Protein AF-A0A0L0V7F7-F1 (afdb_monomer)

Structure (mmCIF, N/CA/C/O backbone):
data_AF-A0A0L0V7F7-F1
#
_entry.id   AF-A0A0L0V7F7-F1
#
loop_
_atom_site.group_PDB
_atom_site.id
_atom_site.type_symbol
_atom_site.label_atom_id
_atom_site.label_alt_id
_atom_site.label_comp_id
_atom_site.label_asym_id
_atom_site.label_entity_id
_atom_site.label_seq_id
_atom_site.pdbx_PDB_ins_code
_atom_site.Cartn_x
_atom_site.Cartn_y
_atom_site.Cartn_z
_atom_site.occupancy
_atom_site.B_iso_or_equiv
_atom_site.auth_seq_id
_atom_site.auth_comp_id
_atom_site.auth_asym_id
_atom_site.auth_atom_id
_atom_site.pdbx_PDB_model_num
ATOM 1 N N . MET A 1 1 ? 3.170 9.054 29.133 1.00 63.34 1 MET A N 1
ATOM 2 C CA . MET A 1 1 ? 2.796 8.318 27.902 1.00 63.34 1 MET A CA 1
ATOM 3 C C . MET A 1 1 ? 2.854 6.796 28.073 1.00 63.34 1 MET A C 1
ATOM 5 O O . MET A 1 1 ? 1.871 6.154 27.739 1.00 63.34 1 MET A O 1
ATOM 9 N N . MET A 1 2 ? 3.925 6.215 28.638 1.00 77.88 2 MET A N 1
ATOM 10 C CA . MET A 1 2 ? 4.110 4.747 28.736 1.00 77.88 2 MET A CA 1
ATOM 11 C C . MET A 1 2 ? 3.052 3.974 29.547 1.00 77.88 2 MET A C 1
ATOM 13 O O . MET A 1 2 ? 2.932 2.772 29.377 1.00 77.88 2 MET A O 1
ATOM 17 N N . LYS A 1 3 ? 2.288 4.640 30.424 1.00 92.06 3 LYS A N 1
ATOM 18 C CA . LYS A 1 3 ? 1.286 4.009 31.305 1.00 92.06 3 LYS A CA 1
ATOM 19 C C . LYS A 1 3 ? -0.150 4.075 30.768 1.00 92.06 3 LYS A C 1
ATOM 21 O O . LYS A 1 3 ? -1.082 3.899 31.541 1.00 92.06 3 LYS A O 1
ATOM 26 N N . ASN A 1 4 ? -0.358 4.411 29.491 1.00 95.62 4 ASN A N 1
ATOM 27 C CA . ASN A 1 4 ? -1.717 4.503 28.954 1.00 95.62 4 ASN A CA 1
ATOM 28 C C . ASN A 1 4 ? -2.356 3.097 28.905 1.00 95.62 4 ASN A C 1
ATOM 30 O O . ASN A 1 4 ? -1.872 2.258 28.142 1.00 95.62 4 ASN A O 1
ATOM 34 N N . PRO A 1 5 ? -3.428 2.834 29.673 1.00 94.62 5 PRO A N 1
ATOM 35 C CA . PRO A 1 5 ? -3.978 1.489 29.804 1.00 94.62 5 PRO A CA 1
ATOM 36 C C . PRO A 1 5 ? -4.599 0.975 28.501 1.00 94.62 5 PRO A C 1
ATOM 38 O O . PRO A 1 5 ? -4.465 -0.206 28.205 1.00 94.62 5 PRO A O 1
ATOM 41 N N . GLY A 1 6 ? -5.216 1.841 27.689 1.00 94.12 6 GLY A N 1
ATOM 42 C CA . GLY A 1 6 ? -5.792 1.445 26.400 1.00 94.12 6 GLY A CA 1
ATOM 43 C C . GLY A 1 6 ? -4.724 1.001 25.400 1.00 94.12 6 GLY A C 1
ATOM 44 O O . GLY A 1 6 ? -4.886 -0.010 24.721 1.00 94.12 6 GLY A O 1
ATOM 45 N N . VAL A 1 7 ? -3.598 1.718 25.354 1.00 95.31 7 VAL A N 1
ATOM 46 C CA . VAL A 1 7 ? -2.460 1.355 24.495 1.00 95.31 7 VAL A CA 1
ATOM 47 C C . VAL A 1 7 ? -1.790 0.068 24.982 1.00 95.31 7 VAL A C 1
ATOM 49 O O . VAL A 1 7 ? -1.467 -0.796 24.170 1.00 95.31 7 VAL A O 1
ATOM 52 N N . ILE A 1 8 ? -1.617 -0.090 26.299 1.00 95.94 8 ILE A N 1
ATOM 53 C CA . ILE A 1 8 ? -1.070 -1.321 26.886 1.00 95.94 8 ILE A CA 1
ATOM 54 C C . ILE A 1 8 ? -1.984 -2.512 26.588 1.00 95.94 8 ILE A C 1
ATOM 56 O O . ILE A 1 8 ? -1.478 -3.559 26.204 1.00 95.94 8 ILE A O 1
ATOM 60 N N . ALA A 1 9 ? -3.304 -2.352 26.710 1.00 95.06 9 ALA A N 1
ATOM 61 C CA . ALA A 1 9 ? -4.262 -3.423 26.448 1.00 95.06 9 ALA A CA 1
ATOM 62 C C . ALA A 1 9 ? -4.181 -3.939 25.005 1.00 95.06 9 ALA A C 1
ATOM 64 O O . ALA A 1 9 ? -4.253 -5.139 24.795 1.00 95.06 9 ALA A O 1
ATOM 65 N N . ILE A 1 10 ? -3.964 -3.058 24.024 1.00 95.38 10 ILE A N 1
ATOM 66 C CA . ILE A 1 10 ? -3.723 -3.467 22.631 1.00 95.38 10 ILE A CA 1
ATOM 67 C C . ILE A 1 10 ? -2.393 -4.208 22.495 1.00 95.38 10 ILE A C 1
ATOM 69 O O . ILE A 1 10 ? -2.331 -5.253 21.860 1.00 95.38 10 ILE A O 1
ATOM 73 N N . ASN A 1 11 ? -1.321 -3.684 23.095 1.00 94.19 11 ASN A N 1
ATOM 74 C CA . ASN A 1 11 ? -0.007 -4.331 23.058 1.00 94.19 11 ASN A CA 1
ATOM 75 C C . ASN A 1 11 ? 0.008 -5.699 23.766 1.00 94.19 11 ASN A C 1
ATOM 77 O O . ASN A 1 11 ? 0.874 -6.526 23.502 1.00 94.19 11 ASN A O 1
ATOM 81 N N . GLN A 1 12 ? -0.897 -5.914 24.716 1.00 96.25 12 GLN A N 1
ATOM 82 C CA . GLN A 1 12 ? -1.050 -7.154 25.477 1.00 96.25 12 GLN A CA 1
ATOM 83 C C . GLN A 1 12 ? -2.296 -7.939 25.053 1.00 96.25 12 GLN A C 1
ATOM 85 O O . GLN A 1 12 ? -2.752 -8.799 25.803 1.00 96.25 12 GLN A O 1
ATOM 90 N N . ASP A 1 13 ? -2.860 -7.644 23.878 1.00 97.19 13 ASP A N 1
ATOM 91 C CA . ASP A 1 13 ? -4.010 -8.383 23.376 1.00 97.19 13 ASP A CA 1
ATOM 92 C C . ASP A 1 13 ? -3.630 -9.851 23.157 1.00 97.19 13 ASP A C 1
ATOM 94 O O . ASP A 1 13 ? -2.646 -10.181 22.490 1.00 97.19 13 ASP A O 1
ATOM 98 N N . GLU A 1 14 ? -4.429 -10.741 23.733 1.00 95.50 14 GLU A N 1
ATOM 99 C CA . GLU A 1 14 ? -4.169 -12.179 23.750 1.00 95.50 14 GLU A CA 1
ATOM 100 C C . GLU A 1 14 ? -4.180 -12.829 22.358 1.00 95.50 14 GLU A C 1
ATOM 102 O O . GLU A 1 14 ? -3.670 -13.938 22.207 1.00 95.50 14 GLU A O 1
ATOM 107 N N . LEU A 1 15 ? -4.739 -12.175 21.329 1.00 94.88 15 LEU A N 1
ATOM 108 C CA . LEU A 1 15 ? -4.657 -12.690 19.962 1.00 94.88 15 LEU A CA 1
ATOM 109 C C . LEU A 1 15 ? -3.210 -12.694 19.451 1.00 94.88 15 LEU A C 1
ATOM 111 O O . LEU A 1 15 ? -2.895 -13.451 18.532 1.00 94.88 15 LEU A O 1
ATOM 115 N N . GLY A 1 16 ? -2.343 -11.842 20.013 1.00 88.81 16 GLY A N 1
ATOM 116 C CA . GLY A 1 16 ? -0.912 -11.800 19.708 1.00 88.81 16 GLY A CA 1
ATOM 117 C C . GLY A 1 16 ? -0.588 -11.446 18.254 1.00 88.81 16 GLY A C 1
ATOM 118 O O . GLY A 1 16 ? 0.524 -11.698 17.791 1.00 88.81 16 GLY A O 1
ATOM 119 N N . LYS A 1 17 ? -1.549 -10.892 17.504 1.00 90.75 17 LYS A N 1
ATOM 120 C CA . LYS A 1 17 ? -1.379 -10.555 16.087 1.00 90.75 17 LYS A CA 1
ATOM 121 C C . LYS A 1 17 ? -0.863 -9.134 15.922 1.00 90.75 17 LYS A C 1
ATOM 123 O O . LYS A 1 17 ? -1.454 -8.178 16.415 1.00 90.75 17 LYS A O 1
ATOM 128 N N . SER A 1 18 ? 0.216 -8.989 15.159 1.00 90.50 18 SER A N 1
ATOM 129 C CA . SER A 1 18 ? 0.697 -7.678 14.730 1.00 90.50 18 SER A CA 1
ATOM 130 C C . SER A 1 18 ? -0.263 -7.039 13.725 1.00 90.50 18 SER A C 1
ATOM 132 O O . SER A 1 18 ? -0.862 -7.718 12.889 1.00 90.50 18 SER A O 1
ATOM 134 N N . ILE A 1 19 ? -0.369 -5.712 13.775 1.00 93.50 19 ILE A N 1
ATOM 135 C CA . ILE A 1 19 ? -1.024 -4.940 12.718 1.00 93.50 19 ILE A CA 1
ATOM 136 C C . ILE A 1 19 ? -0.189 -4.981 11.436 1.00 93.50 19 ILE A C 1
ATOM 138 O O . ILE A 1 19 ? 1.034 -5.113 11.473 1.00 93.50 19 ILE A O 1
ATOM 142 N N . THR A 1 20 ? -0.853 -4.815 10.300 1.00 91.38 20 THR A N 1
ATOM 143 C CA . THR A 1 20 ? -0.212 -4.764 8.979 1.00 91.38 20 THR A CA 1
ATOM 144 C C . THR A 1 20 ? -0.503 -3.429 8.315 1.00 91.38 20 THR A C 1
ATOM 146 O O . THR A 1 20 ? -1.539 -2.814 8.589 1.00 91.38 20 THR A O 1
ATOM 149 N N . LEU A 1 21 ? 0.402 -2.963 7.450 1.00 93.50 21 LEU A N 1
ATOM 150 C CA . LEU A 1 21 ? 0.133 -1.792 6.624 1.00 93.50 21 LEU A CA 1
ATOM 151 C C . LEU A 1 21 ? -1.008 -2.139 5.670 1.00 93.50 21 LEU A C 1
ATOM 153 O O . LEU A 1 21 ? -0.918 -3.098 4.908 1.00 93.50 21 LEU A O 1
ATOM 157 N N . ARG A 1 22 ? -2.084 -1.361 5.723 1.00 94.94 22 ARG A N 1
ATOM 158 C CA . ARG A 1 22 ? -3.266 -1.568 4.883 1.00 94.94 22 ARG A CA 1
ATOM 159 C C . ARG A 1 22 ? -3.276 -0.661 3.673 1.00 94.94 22 ARG A C 1
ATOM 161 O O . ARG A 1 22 ? -3.752 -1.068 2.622 1.00 94.94 22 ARG A O 1
ATOM 168 N N . ARG A 1 23 ? -2.783 0.569 3.823 1.00 94.31 23 ARG A N 1
ATOM 169 C CA . ARG A 1 23 ? -2.698 1.531 2.725 1.00 94.31 23 ARG A CA 1
ATOM 170 C C . ARG A 1 23 ? -1.643 2.588 3.001 1.00 94.31 23 ARG A C 1
ATOM 172 O O . ARG A 1 23 ? -1.608 3.157 4.094 1.00 94.31 23 ARG A O 1
ATOM 179 N N . ARG A 1 24 ? -0.848 2.883 1.974 1.00 95.50 24 ARG A N 1
ATOM 180 C CA . ARG A 1 24 ? 0.062 4.027 1.922 1.00 95.50 24 ARG A CA 1
ATOM 181 C C . ARG A 1 24 ? -0.495 5.122 1.022 1.00 95.50 24 ARG A C 1
ATOM 183 O O . ARG A 1 24 ? -0.792 4.877 -0.150 1.00 95.50 24 ARG A O 1
ATOM 190 N N . TYR A 1 25 ? -0.582 6.330 1.564 1.00 94.44 25 TYR A N 1
ATOM 191 C CA . TYR A 1 25 ? -0.792 7.569 0.823 1.00 94.44 25 TYR A CA 1
ATOM 192 C C . TYR A 1 25 ? 0.560 8.291 0.759 1.00 94.44 25 TYR A C 1
ATOM 194 O O . TYR A 1 25 ? 0.995 8.844 1.775 1.00 94.44 25 TYR A O 1
ATOM 202 N N . PRO A 1 26 ? 1.277 8.232 -0.381 1.00 90.94 26 PRO A N 1
ATOM 203 C CA . PRO A 1 26 ? 2.620 8.797 -0.496 1.00 90.94 26 PRO A CA 1
ATOM 204 C C . PRO A 1 26 ? 2.687 10.246 0.005 1.00 90.94 26 PRO A C 1
ATOM 206 O O . PRO A 1 26 ? 1.862 11.068 -0.382 1.00 90.94 26 PRO A O 1
ATOM 209 N N . ASN A 1 27 ? 3.668 10.544 0.864 1.00 89.44 27 ASN A N 1
ATOM 210 C CA . ASN A 1 27 ? 3.900 11.859 1.486 1.00 89.44 27 ASN A CA 1
ATOM 211 C C . ASN A 1 27 ? 2.747 12.421 2.347 1.00 89.44 27 ASN A C 1
ATOM 213 O O . ASN A 1 27 ? 2.793 13.586 2.733 1.00 89.44 27 ASN A O 1
ATOM 217 N N . ASP A 1 28 ? 1.732 11.617 2.675 1.00 93.50 28 ASP A N 1
ATOM 218 C CA . ASP A 1 28 ? 0.540 12.083 3.389 1.00 93.50 28 ASP A CA 1
ATOM 219 C C . ASP A 1 28 ? 0.287 11.291 4.676 1.00 93.50 28 ASP A C 1
ATOM 221 O O . ASP A 1 28 ? 0.407 11.834 5.782 1.00 93.50 28 ASP A O 1
ATOM 225 N N . MET A 1 29 ? -0.054 10.007 4.557 1.00 95.50 29 MET A N 1
ATOM 226 C CA . MET A 1 29 ? -0.328 9.151 5.709 1.00 95.50 29 MET A CA 1
ATOM 227 C C . MET A 1 29 ? -0.183 7.660 5.405 1.00 95.50 29 MET A C 1
ATOM 229 O O . MET A 1 29 ? -0.342 7.217 4.269 1.00 95.50 29 MET A O 1
ATOM 233 N N . ASP A 1 30 ? 0.044 6.878 6.456 1.00 96.81 30 ASP A N 1
ATOM 234 C CA . ASP A 1 30 ? -0.105 5.424 6.424 1.00 96.81 30 ASP A CA 1
ATOM 235 C C . ASP A 1 30 ? -1.230 4.980 7.353 1.00 96.81 30 ASP A C 1
ATOM 237 O O . ASP A 1 30 ? -1.377 5.496 8.465 1.00 96.81 30 ASP A O 1
ATOM 241 N N . ILE A 1 31 ? -1.969 3.964 6.914 1.00 97.69 31 ILE A N 1
ATOM 242 C CA . ILE A 1 31 ? -2.991 3.290 7.710 1.00 97.69 31 ILE A CA 1
ATOM 243 C C . ILE A 1 31 ? -2.527 1.868 7.983 1.00 97.69 31 ILE A C 1
ATOM 245 O O . ILE A 1 31 ? -2.330 1.074 7.061 1.00 97.69 31 ILE A O 1
ATOM 249 N N . TRP A 1 32 ? -2.400 1.541 9.261 1.00 98.06 32 TRP A N 1
ATOM 250 C CA . TRP A 1 32 ? -2.097 0.207 9.756 1.00 98.06 32 TRP A CA 1
ATOM 251 C C . TRP A 1 32 ? -3.308 -0.327 10.503 1.00 98.06 32 TRP A C 1
ATOM 253 O O . TRP A 1 32 ? -3.930 0.418 11.258 1.00 98.06 32 TRP A O 1
ATOM 263 N N . SER A 1 33 ? -3.641 -1.603 10.337 1.00 97.75 33 SER A N 1
ATOM 264 C CA . SER A 1 33 ? -4.702 -2.217 11.136 1.00 97.75 33 SER A CA 1
ATOM 265 C C . SER A 1 33 ? -4.501 -3.709 11.356 1.00 97.75 33 SER A C 1
ATOM 267 O O . SER A 1 33 ? -3.743 -4.375 10.641 1.00 97.75 33 SER A O 1
ATOM 269 N N . GLY A 1 34 ? -5.174 -4.225 12.380 1.00 97.06 34 GLY A N 1
ATOM 270 C CA . GLY A 1 34 ? -5.184 -5.642 12.714 1.00 97.06 34 GLY A CA 1
ATOM 271 C C . GLY A 1 34 ? -6.302 -5.992 13.699 1.00 97.06 34 GLY A C 1
ATOM 272 O O . GLY A 1 34 ? -6.781 -5.114 14.423 1.00 97.06 34 GLY A O 1
ATOM 273 N N . PRO A 1 35 ? -6.744 -7.259 13.708 1.00 97.38 35 PRO A N 1
ATOM 274 C CA . PRO A 1 35 ? -7.789 -7.719 14.613 1.00 97.38 35 PRO A CA 1
ATOM 275 C C . PRO A 1 35 ? -7.281 -7.798 16.058 1.00 97.38 35 PRO A C 1
ATOM 277 O O . PRO A 1 35 ? -6.096 -8.029 16.293 1.00 97.38 35 PRO A O 1
ATOM 280 N N . LEU A 1 36 ? -8.204 -7.667 17.006 1.00 97.75 36 LEU A N 1
ATOM 281 C CA . LEU A 1 36 ? -8.025 -7.945 18.431 1.00 97.75 36 LEU A CA 1
ATOM 282 C C . LEU A 1 36 ? -8.846 -9.182 18.825 1.00 97.75 36 LEU A C 1
ATOM 284 O O . LEU A 1 36 ? -9.774 -9.574 18.109 1.00 97.75 36 LEU A O 1
ATOM 288 N N . LYS A 1 37 ? -8.521 -9.810 19.962 1.00 97.38 37 LYS A N 1
ATOM 289 C CA . LYS A 1 37 ? -9.176 -11.051 20.420 1.00 97.38 37 LYS A CA 1
ATOM 290 C C . LYS A 1 37 ? -10.694 -10.920 20.550 1.00 97.38 37 LYS A C 1
ATOM 292 O O . LYS A 1 37 ? -11.416 -11.873 20.278 1.00 97.38 37 LYS A O 1
ATOM 297 N N . ASP A 1 38 ? -11.178 -9.759 20.974 1.00 96.31 38 ASP A N 1
ATOM 298 C CA . ASP A 1 38 ? -12.603 -9.513 21.213 1.00 96.31 38 ASP A CA 1
ATOM 299 C C . ASP A 1 38 ? -13.427 -9.286 19.931 1.00 96.31 38 ASP A C 1
ATOM 301 O O . ASP A 1 38 ? -14.610 -8.965 20.010 1.00 96.31 38 ASP A O 1
ATOM 305 N N . GLY A 1 39 ? -12.809 -9.416 18.753 1.00 95.56 39 GLY A N 1
ATOM 306 C CA . GLY A 1 39 ? -13.444 -9.189 17.454 1.00 95.56 39 GLY A CA 1
ATOM 307 C C . GLY A 1 39 ? -13.416 -7.732 16.991 1.00 95.56 39 GLY A C 1
ATOM 308 O O . GLY A 1 39 ? -13.767 -7.453 15.845 1.00 95.56 39 GLY A O 1
ATOM 309 N N . SER A 1 40 ? -12.963 -6.796 17.830 1.00 97.62 40 SER A N 1
ATOM 310 C CA . SER A 1 40 ? -12.701 -5.425 17.392 1.00 97.62 40 SER A CA 1
ATOM 311 C C . SER A 1 40 ? -11.420 -5.345 16.551 1.00 97.62 40 SER A C 1
ATOM 313 O O . SER A 1 40 ? -10.617 -6.276 16.489 1.00 97.62 40 SER A O 1
ATOM 315 N N . THR A 1 41 ? -11.223 -4.225 15.861 1.00 98.38 41 THR A N 1
ATOM 316 C CA . THR A 1 41 ? -10.011 -3.951 15.076 1.00 98.38 41 THR A CA 1
ATOM 317 C C . THR A 1 41 ? -9.288 -2.750 15.658 1.00 98.38 41 THR A C 1
ATOM 319 O O . THR A 1 41 ? -9.900 -1.711 15.897 1.00 98.38 41 THR A O 1
ATOM 322 N N . VAL A 1 42 ? -7.975 -2.856 15.854 1.00 98.25 42 VAL A N 1
ATOM 323 C CA . VAL A 1 42 ? -7.135 -1.684 16.111 1.00 98.25 42 VAL A CA 1
ATOM 324 C C . VAL A 1 42 ? -6.668 -1.095 14.787 1.00 98.25 42 VAL A C 1
ATOM 326 O O . VAL A 1 42 ? -6.293 -1.824 13.867 1.00 98.25 42 VAL A O 1
ATOM 329 N N . ALA A 1 43 ? -6.650 0.231 14.706 1.00 98.31 43 ALA A N 1
ATOM 330 C CA . ALA A 1 43 ? -6.003 0.957 13.630 1.00 98.31 43 ALA A CA 1
ATOM 331 C C . ALA A 1 43 ? -5.027 2.002 14.171 1.00 98.31 43 ALA A C 1
ATOM 333 O O . ALA A 1 43 ? -5.295 2.674 15.168 1.00 98.31 43 ALA A O 1
ATOM 334 N N . VAL A 1 44 ? -3.897 2.157 13.488 1.00 98.00 44 VAL A N 1
ATOM 335 C CA . VAL A 1 44 ? -2.924 3.220 13.734 1.00 98.00 44 VAL A CA 1
ATOM 336 C C . VAL A 1 44 ? -2.771 4.016 12.452 1.00 98.00 44 VAL A C 1
ATOM 338 O O . VAL A 1 44 ? -2.453 3.461 11.401 1.00 98.00 44 VAL A O 1
ATOM 341 N N . ILE A 1 45 ? -3.003 5.321 12.549 1.00 98.00 45 ILE A N 1
ATOM 342 C CA . ILE A 1 45 ? -2.903 6.239 11.415 1.00 98.00 45 ILE A CA 1
ATOM 343 C C . ILE A 1 45 ? -1.766 7.197 11.717 1.00 98.00 45 ILE A C 1
ATOM 345 O O . ILE A 1 45 ? -1.775 7.859 12.759 1.00 98.00 45 ILE A O 1
ATOM 349 N N . ILE A 1 46 ? -0.780 7.232 10.828 1.00 97.25 46 ILE A N 1
ATOM 350 C CA . ILE A 1 46 ? 0.436 8.031 10.973 1.00 97.25 46 ILE A CA 1
ATOM 351 C C . ILE A 1 46 ? 0.393 9.136 9.927 1.00 97.25 46 ILE A C 1
ATOM 353 O O . ILE A 1 46 ? 0.260 8.847 8.742 1.00 97.25 46 ILE A O 1
ATOM 357 N N . ASN A 1 47 ? 0.506 10.390 10.359 1.00 97.06 47 ASN A N 1
ATOM 358 C CA . ASN A 1 47 ? 0.668 11.526 9.461 1.00 97.06 47 ASN A CA 1
ATOM 359 C C . ASN A 1 47 ? 2.146 11.649 9.085 1.00 97.06 47 ASN A C 1
ATOM 361 O O . ASN A 1 47 ? 2.954 11.995 9.939 1.00 97.06 47 ASN A O 1
ATOM 365 N N . TRP A 1 48 ? 2.493 11.399 7.825 1.00 94.25 48 TRP A N 1
ATOM 366 C CA . TRP A 1 48 ? 3.868 11.553 7.343 1.00 94.25 48 TRP A CA 1
ATOM 367 C C . TRP A 1 48 ? 4.173 12.950 6.805 1.00 94.25 48 TRP A C 1
ATOM 369 O O . TRP A 1 48 ? 5.344 13.276 6.634 1.00 94.25 48 TRP A O 1
ATOM 379 N N . ALA A 1 49 ? 3.151 13.773 6.573 1.00 93.81 49 ALA A N 1
ATOM 380 C CA . ALA A 1 49 ? 3.326 15.124 6.067 1.00 93.81 49 ALA A CA 1
ATOM 381 C C . ALA A 1 49 ? 4.023 16.038 7.090 1.00 93.81 49 ALA A C 1
ATOM 383 O O . ALA A 1 49 ? 3.833 15.917 8.306 1.00 93.81 49 ALA A O 1
ATOM 384 N N . ASP A 1 50 ? 4.746 17.032 6.570 1.00 93.88 50 ASP A N 1
ATOM 385 C CA . ASP A 1 50 ? 5.421 18.080 7.352 1.00 93.88 50 ASP A CA 1
ATOM 386 C C . ASP A 1 50 ? 4.446 19.105 7.966 1.00 93.88 50 ASP A C 1
ATOM 388 O O . ASP A 1 50 ? 4.849 20.063 8.637 1.00 93.88 50 ASP A O 1
ATOM 392 N N . THR A 1 51 ? 3.142 18.908 7.764 1.00 93.19 51 THR A N 1
ATOM 393 C CA . THR A 1 51 ? 2.072 19.786 8.232 1.00 93.19 51 THR A CA 1
ATOM 394 C C . THR A 1 51 ? 1.090 19.046 9.138 1.00 93.19 51 THR A C 1
ATOM 396 O O . THR A 1 51 ? 0.758 17.871 8.951 1.00 93.19 51 THR A O 1
ATOM 399 N N . THR A 1 52 ? 0.612 19.752 10.164 1.00 92.50 52 THR A N 1
ATOM 400 C CA . THR A 1 52 ? -0.573 19.329 10.916 1.00 92.50 52 THR A CA 1
ATOM 401 C C . THR A 1 52 ? -1.781 19.530 10.019 1.00 92.50 52 THR A C 1
ATOM 403 O O . THR A 1 52 ? -1.932 20.602 9.435 1.00 92.50 52 THR A O 1
ATOM 406 N N . GLY A 1 53 ? -2.654 18.532 9.929 1.00 88.94 53 GLY A N 1
ATOM 407 C CA . GLY A 1 53 ? -3.807 18.631 9.047 1.00 88.94 53 GLY A CA 1
ATOM 408 C C . GLY A 1 53 ? -4.924 17.667 9.394 1.00 88.94 53 GLY A C 1
ATOM 409 O O . GLY A 1 53 ? -4.733 16.674 10.104 1.00 88.94 53 GLY A O 1
ATOM 410 N N . GLN A 1 54 ? -6.098 17.989 8.863 1.00 94.19 54 GLN A N 1
ATOM 411 C CA . GLN A 1 54 ? -7.242 17.098 8.861 1.00 94.19 54 GLN A CA 1
ATOM 412 C C . GLN A 1 54 ? -6.996 15.994 7.831 1.00 94.19 54 GLN A C 1
ATOM 414 O O . GLN A 1 54 ? -6.838 16.269 6.643 1.00 94.19 54 GLN A O 1
ATOM 419 N N . LYS A 1 55 ? -6.954 14.744 8.286 1.00 95.50 55 LYS A N 1
ATOM 420 C CA . LYS A 1 55 ? -6.834 13.570 7.420 1.00 95.50 55 LYS A CA 1
ATOM 421 C C . LYS A 1 55 ? -8.221 13.011 7.148 1.00 95.50 55 LYS A C 1
ATOM 423 O O . LYS A 1 55 ? -8.957 12.731 8.094 1.00 95.50 55 LYS A O 1
ATOM 428 N N . LEU A 1 56 ? -8.571 12.858 5.873 1.00 95.31 56 LEU A N 1
ATOM 429 C CA . LEU A 1 56 ? -9.779 12.155 5.448 1.00 95.31 56 LEU A CA 1
ATOM 430 C C . LEU A 1 56 ? -9.478 10.659 5.380 1.00 95.31 56 LEU A C 1
ATOM 432 O O . LEU A 1 56 ? -8.726 10.215 4.519 1.00 95.31 56 LEU A O 1
ATOM 436 N N . ILE A 1 57 ? -10.070 9.887 6.283 1.00 96.44 57 ILE A N 1
ATOM 437 C CA . ILE A 1 57 ? -9.782 8.464 6.445 1.00 96.44 57 ILE A CA 1
ATOM 438 C C . ILE A 1 57 ? -10.950 7.661 5.886 1.00 96.44 57 ILE A C 1
ATOM 440 O O . ILE A 1 57 ? -12.097 7.858 6.290 1.00 96.44 57 ILE A O 1
ATOM 444 N N . GLN A 1 58 ? -10.654 6.739 4.972 1.00 95.56 58 GLN A N 1
ATOM 445 C CA . GLN A 1 58 ? -11.627 5.810 4.404 1.00 95.56 58 GLN A CA 1
ATOM 446 C C . GLN A 1 58 ? -11.699 4.555 5.282 1.00 95.56 58 GLN A C 1
ATOM 448 O O . GLN A 1 58 ? -10.697 3.869 5.479 1.00 95.56 58 GLN A O 1
ATOM 453 N N . LEU A 1 59 ? -12.884 4.199 5.781 1.00 97.00 59 LEU A N 1
ATOM 454 C CA . LEU A 1 59 ? -13.080 2.963 6.554 1.00 97.00 59 LEU A CA 1
ATOM 455 C C . LEU A 1 59 ? -12.769 1.711 5.724 1.00 97.00 59 LEU A C 1
ATOM 457 O O . LEU A 1 59 ? -12.300 0.703 6.259 1.00 97.00 59 LEU A O 1
ATOM 461 N N . SER A 1 60 ? -12.945 1.803 4.404 1.00 94.94 60 SER A N 1
ATOM 462 C CA . SER A 1 60 ? -12.624 0.727 3.467 1.00 94.94 60 SER A CA 1
ATOM 463 C C . SER A 1 60 ? -11.134 0.367 3.469 1.00 94.94 60 SER A C 1
ATOM 465 O O . SER A 1 60 ? -10.786 -0.774 3.175 1.00 94.94 60 SER A O 1
ATOM 467 N N . ASP A 1 61 ? -10.245 1.279 3.881 1.00 94.69 61 ASP A N 1
ATOM 468 C CA . ASP A 1 61 ? -8.814 0.990 4.057 1.00 94.69 61 ASP A CA 1
ATOM 469 C C . ASP A 1 61 ? -8.563 0.005 5.198 1.00 94.69 61 ASP A C 1
ATOM 471 O O . ASP A 1 61 ? -7.593 -0.745 5.179 1.00 94.69 61 ASP A O 1
ATOM 475 N N . MET A 1 62 ? -9.468 -0.049 6.172 1.00 95.31 62 MET A N 1
ATOM 476 C CA . MET A 1 62 ? -9.432 -1.011 7.272 1.00 95.31 62 MET A CA 1
ATOM 477 C C . MET A 1 62 ? -10.334 -2.225 7.009 1.00 95.31 62 MET A C 1
ATOM 479 O O . MET A 1 62 ? -10.302 -3.169 7.791 1.00 95.31 62 MET A O 1
ATOM 483 N N . GLY A 1 63 ? -11.052 -2.247 5.879 1.00 94.62 63 GLY A N 1
ATOM 484 C CA . GLY A 1 63 ? -11.936 -3.340 5.463 1.00 94.62 63 GLY A CA 1
ATOM 485 C C . GLY A 1 63 ? -13.413 -3.140 5.807 1.00 94.62 63 GLY A C 1
ATOM 486 O O . GLY A 1 63 ? -14.184 -4.088 5.690 1.00 94.62 63 GLY A O 1
ATOM 487 N N . PHE A 1 64 ? -13.828 -1.934 6.205 1.00 97.38 64 PHE A N 1
ATOM 488 C CA . PHE A 1 64 ? -15.180 -1.696 6.716 1.00 97.38 64 PHE A CA 1
ATOM 489 C C . PHE A 1 64 ? -15.948 -0.635 5.925 1.00 97.38 64 PHE A C 1
ATOM 491 O O . PHE A 1 64 ? -15.395 0.369 5.485 1.00 97.38 64 PHE A O 1
ATOM 498 N N . GLU A 1 65 ? -17.243 -0.861 5.735 1.00 97.38 65 GLU A N 1
ATOM 499 C CA . GLU A 1 65 ? -18.196 0.139 5.261 1.00 97.38 65 GLU A CA 1
ATOM 500 C C . GLU A 1 65 ? -18.595 1.077 6.408 1.00 97.38 65 GLU A C 1
ATOM 502 O O . GLU A 1 65 ? -18.688 2.288 6.216 1.00 97.38 65 GLU A O 1
ATOM 507 N N . SER A 1 66 ? -18.792 0.535 7.612 1.00 98.38 66 SER A N 1
ATOM 508 C CA . SER A 1 66 ? -19.107 1.299 8.823 1.00 98.38 66 SER A CA 1
ATOM 509 C C . SER A 1 66 ? -18.457 0.685 10.058 1.00 98.38 66 SER A C 1
ATOM 511 O O . SER A 1 66 ? -18.212 -0.520 10.098 1.00 98.38 66 SER A O 1
ATOM 513 N N . ALA A 1 67 ? -18.199 1.511 11.068 1.00 98.62 67 ALA A N 1
ATOM 514 C CA . ALA A 1 67 ? -17.701 1.084 12.373 1.00 98.62 67 ALA A CA 1
ATOM 515 C C . ALA A 1 67 ? -18.022 2.138 13.439 1.00 98.62 67 ALA A C 1
ATOM 517 O O . ALA A 1 67 ? -18.068 3.332 13.137 1.00 98.62 67 ALA A O 1
ATOM 518 N N . ARG A 1 68 ? -18.161 1.720 14.697 1.00 98.56 68 ARG A N 1
ATOM 519 C CA . ARG A 1 68 ? -18.043 2.615 15.850 1.00 98.56 68 ARG A CA 1
ATOM 520 C C . ARG A 1 68 ? -16.570 2.815 16.182 1.00 98.56 68 ARG A C 1
ATOM 522 O O . ARG A 1 68 ? -15.829 1.841 16.298 1.00 98.56 68 ARG A O 1
ATOM 529 N N . ILE A 1 69 ? -16.141 4.066 16.321 1.00 98.50 69 ILE A N 1
ATOM 530 C CA . ILE A 1 69 ? -14.730 4.417 16.500 1.00 98.50 69 ILE A CA 1
ATOM 531 C C . ILE A 1 69 ? -14.501 4.989 17.897 1.00 98.50 69 ILE A C 1
ATOM 533 O O . ILE A 1 69 ? -15.196 5.904 18.327 1.00 98.50 69 ILE A O 1
ATOM 537 N N . ARG A 1 70 ? -13.466 4.504 18.583 1.00 98.19 70 ARG A N 1
ATOM 538 C CA . ARG A 1 70 ? -12.964 5.074 19.839 1.00 98.19 70 ARG A CA 1
ATOM 539 C C . ARG A 1 70 ? -11.488 5.429 19.709 1.00 98.19 70 ARG A C 1
ATOM 541 O O . ARG A 1 70 ? -10.696 4.608 19.249 1.00 98.19 70 ARG A O 1
ATOM 548 N N . ASP A 1 71 ? -11.105 6.621 20.154 1.00 97.62 71 ASP A N 1
ATOM 549 C CA . ASP A 1 71 ? -9.700 6.985 20.328 1.00 97.62 71 ASP A CA 1
ATOM 550 C C . ASP A 1 71 ? -9.154 6.282 21.573 1.00 97.62 71 ASP A C 1
ATOM 552 O O . ASP A 1 71 ? -9.622 6.471 22.695 1.00 97.62 71 ASP A O 1
ATOM 556 N N . VAL A 1 72 ? -8.150 5.440 21.366 1.00 97.38 72 VAL A N 1
ATOM 557 C CA . VAL A 1 72 ? -7.554 4.610 22.415 1.00 97.38 72 VAL A CA 1
ATOM 558 C C . VAL A 1 72 ? -6.733 5.448 23.387 1.00 97.38 72 VAL A C 1
ATOM 560 O O . VAL A 1 72 ? -6.673 5.142 24.577 1.00 97.38 72 VAL A O 1
ATOM 563 N N . ARG A 1 73 ? -6.063 6.493 22.894 1.00 94.31 73 ARG A N 1
ATOM 564 C CA . ARG A 1 73 ? -5.150 7.295 23.704 1.00 94.31 73 ARG A CA 1
ATOM 565 C C . ARG A 1 73 ? -5.925 8.207 24.644 1.00 94.31 73 ARG A C 1
ATOM 567 O O . ARG A 1 73 ? -5.535 8.331 25.802 1.00 94.31 73 ARG A O 1
ATOM 574 N N . THR A 1 74 ? -6.986 8.839 24.153 1.00 94.88 74 THR A N 1
ATOM 575 C CA . THR A 1 74 ? -7.821 9.748 24.955 1.00 94.88 74 THR A CA 1
ATOM 576 C C . THR A 1 74 ? -8.960 9.026 25.673 1.00 94.88 74 THR A C 1
ATOM 578 O O . THR A 1 74 ? -9.452 9.529 26.675 1.00 94.88 74 THR A O 1
ATOM 581 N N . GLY A 1 75 ? -9.360 7.845 25.193 1.00 95.19 75 GLY A N 1
ATOM 582 C CA . GLY A 1 75 ? -10.547 7.127 25.663 1.00 95.19 75 GLY A CA 1
ATOM 583 C C . GLY A 1 75 ? -11.856 7.658 25.068 1.00 95.19 75 GLY A C 1
ATOM 584 O O . GLY A 1 75 ? -12.914 7.092 25.343 1.00 95.19 75 GLY A O 1
ATOM 585 N N . ASN A 1 76 ? -11.796 8.712 24.248 1.00 96.69 76 ASN A N 1
ATOM 586 C CA . ASN A 1 76 ? -12.971 9.364 23.686 1.00 96.69 76 ASN A CA 1
ATOM 587 C C . ASN A 1 76 ? -13.675 8.452 22.680 1.00 96.69 76 ASN A C 1
ATOM 589 O O . ASN A 1 76 ? -13.071 7.967 21.722 1.00 96.69 76 ASN A O 1
ATOM 593 N N . ASP A 1 77 ? -14.972 8.252 22.879 1.00 96.94 77 ASP A N 1
ATOM 594 C CA . ASP A 1 77 ? -15.838 7.608 21.900 1.00 96.94 77 ASP A CA 1
ATOM 595 C C . ASP A 1 77 ? -16.204 8.625 20.814 1.00 96.94 77 ASP A C 1
ATOM 597 O O . ASP A 1 77 ? -16.824 9.648 21.100 1.00 96.94 77 ASP A O 1
ATOM 601 N N . LEU A 1 78 ? -15.779 8.360 19.581 1.00 97.25 78 LEU A N 1
ATOM 602 C CA . LEU A 1 78 ? -16.073 9.202 18.422 1.00 97.25 78 LEU A CA 1
ATOM 603 C C . LEU A 1 78 ? -17.418 8.823 17.781 1.00 97.25 78 LEU A C 1
ATOM 605 O O . LEU A 1 78 ? -17.901 9.544 16.913 1.00 97.25 78 LEU A O 1
ATOM 609 N N . GLY A 1 79 ? -18.035 7.721 18.222 1.00 97.69 79 GLY A N 1
ATOM 610 C CA . GLY A 1 79 ? -19.337 7.266 17.756 1.00 97.69 79 GLY A CA 1
ATOM 611 C C . GLY A 1 79 ? -19.296 6.472 16.442 1.00 97.69 79 GLY A C 1
ATOM 612 O O . GLY A 1 79 ? -18.224 6.086 15.961 1.00 97.69 79 GLY A O 1
ATOM 613 N N . PRO A 1 80 ? -20.478 6.152 15.884 1.00 98.19 80 PRO A N 1
ATOM 614 C CA . PRO A 1 80 ? -20.607 5.425 14.627 1.00 98.19 80 PRO A CA 1
ATOM 615 C C . PRO A 1 80 ? -20.229 6.301 13.428 1.00 98.19 80 PRO A C 1
ATOM 617 O O . PRO A 1 80 ? -20.695 7.429 13.292 1.00 98.19 80 PRO A O 1
ATOM 620 N N . MET A 1 81 ? -19.425 5.742 12.527 1.00 98.31 81 MET A N 1
ATOM 621 C CA . MET A 1 81 ? -18.997 6.361 11.274 1.00 98.31 81 MET A CA 1
ATOM 622 C C . MET A 1 81 ? -19.329 5.447 10.094 1.00 98.31 81 MET A C 1
ATOM 624 O O . MET A 1 81 ? -19.322 4.219 10.215 1.00 98.31 81 MET A O 1
ATOM 628 N N . SER A 1 82 ? -19.594 6.046 8.934 1.00 98.00 82 SER A N 1
ATOM 629 C CA . SER A 1 82 ? -19.896 5.334 7.690 1.00 98.00 82 SER A CA 1
ATOM 630 C C . SER A 1 82 ? -19.087 5.917 6.540 1.00 98.00 82 SER A C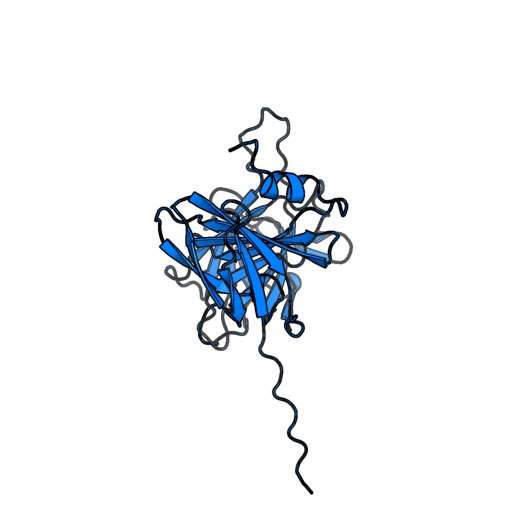 1
ATOM 632 O O . SER A 1 82 ? -19.020 7.136 6.383 1.00 98.00 82 SER A O 1
ATOM 634 N N . LYS A 1 83 ? -18.486 5.035 5.736 1.00 96.31 83 LYS A N 1
ATOM 635 C CA . LYS A 1 83 ? -17.573 5.295 4.611 1.00 96.31 83 LYS A CA 1
ATOM 636 C C . LYS A 1 83 ? -16.283 6.017 4.997 1.00 96.31 83 LYS A C 1
ATOM 638 O O . LYS A 1 83 ? -15.202 5.468 4.803 1.00 96.31 83 LYS A O 1
ATOM 643 N N . THR A 1 84 ? -16.383 7.213 5.565 1.00 96.75 84 THR A N 1
ATOM 644 C CA . THR A 1 84 ? -15.253 8.077 5.913 1.00 96.75 84 THR A CA 1
ATOM 645 C C . THR A 1 84 ? -15.440 8.749 7.259 1.00 96.75 84 THR A C 1
ATOM 647 O O . THR A 1 84 ? -16.564 8.983 7.692 1.00 96.75 84 THR A O 1
ATOM 650 N N . PHE A 1 85 ? -14.336 9.168 7.861 1.00 96.75 85 PHE A N 1
ATOM 651 C CA . PHE A 1 85 ? -14.326 10.158 8.933 1.00 96.75 85 PHE A CA 1
ATOM 652 C C . PHE A 1 85 ? -13.074 11.025 8.809 1.00 96.75 85 PHE A C 1
ATOM 654 O O . PHE A 1 85 ? -12.142 10.688 8.075 1.00 96.75 85 PHE A O 1
ATOM 661 N N . THR A 1 86 ? -13.049 12.154 9.509 1.00 96.19 86 THR A N 1
ATOM 662 C CA . THR A 1 86 ? -11.886 13.038 9.534 1.00 96.19 86 THR A CA 1
ATOM 663 C C . THR A 1 86 ? -11.259 13.073 10.915 1.00 96.19 86 THR A C 1
ATOM 665 O O . THR A 1 86 ? -11.957 13.028 11.925 1.00 96.19 86 THR A O 1
ATOM 668 N N . GLN A 1 87 ? -9.930 13.166 10.961 1.00 95.38 87 GLN A N 1
ATOM 669 C CA . GLN A 1 87 ? -9.202 13.345 12.213 1.00 95.38 87 GLN A CA 1
ATOM 670 C C . GLN A 1 87 ?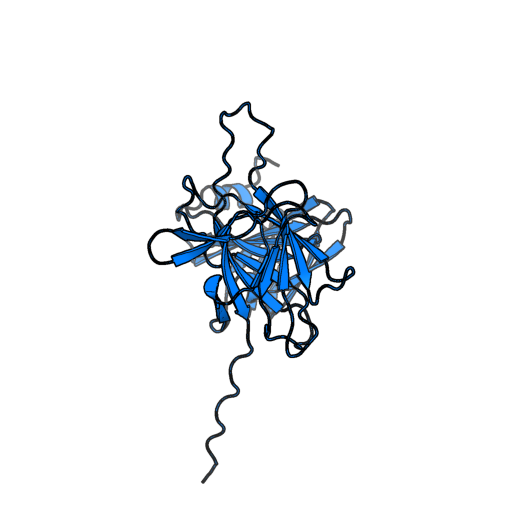 -8.059 14.336 12.035 1.00 95.38 87 GLN A C 1
ATOM 672 O O . GLN A 1 87 ? -7.290 14.251 11.077 1.00 95.38 87 GLN A O 1
ATOM 677 N N . ASN A 1 88 ? -7.927 15.265 12.979 1.00 95.25 88 ASN A N 1
ATOM 678 C CA . ASN A 1 88 ? -6.777 16.159 13.031 1.00 95.25 88 ASN A CA 1
ATOM 679 C C . ASN A 1 88 ? -5.589 15.411 13.629 1.00 95.25 88 ASN A C 1
ATOM 681 O O . ASN A 1 88 ? -5.618 15.020 14.796 1.00 95.25 88 ASN A O 1
ATOM 685 N N . ILE A 1 89 ? -4.541 15.219 12.828 1.00 96.62 89 ILE A N 1
ATOM 686 C CA . ILE A 1 89 ? -3.322 14.535 13.258 1.00 96.62 89 ILE A CA 1
ATOM 687 C C . ILE A 1 89 ? -2.153 15.524 13.134 1.00 96.62 89 ILE A C 1
ATOM 689 O O . ILE A 1 89 ? -1.914 16.041 12.037 1.00 96.62 89 ILE A O 1
ATOM 693 N N . PRO A 1 90 ? -1.421 15.816 14.230 1.00 96.69 90 PRO A N 1
ATOM 694 C CA . PRO A 1 90 ? -0.231 16.666 14.185 1.00 96.69 90 PRO A CA 1
ATOM 695 C C . PRO A 1 90 ? 0.779 16.208 13.128 1.00 96.69 90 PRO A C 1
ATOM 697 O O . PRO A 1 90 ? 0.804 15.023 12.786 1.00 96.69 90 PRO A O 1
ATOM 700 N N . LYS A 1 91 ? 1.624 17.120 12.626 1.00 96.38 91 LYS A N 1
ATOM 701 C CA . LYS A 1 91 ? 2.746 16.748 11.742 1.00 96.38 91 LYS A CA 1
ATOM 702 C C . LYS A 1 91 ? 3.587 15.640 12.379 1.00 96.38 91 LYS A C 1
ATOM 704 O O . LYS A 1 91 ? 3.889 15.722 13.572 1.00 96.38 91 LYS A O 1
ATOM 709 N N . HIS A 1 92 ? 3.911 14.597 11.615 1.00 95.25 92 HIS A N 1
ATOM 710 C CA . HIS A 1 92 ? 4.614 13.394 12.107 1.00 95.25 92 HIS A CA 1
ATOM 711 C C . HIS A 1 92 ? 3.948 12.700 13.313 1.00 95.25 92 HIS A C 1
ATOM 713 O O . HIS A 1 92 ? 4.566 11.897 14.012 1.00 95.25 92 HIS A O 1
ATOM 719 N N . GLY A 1 93 ? 2.687 13.035 13.595 1.00 96.38 93 GLY A N 1
ATOM 720 C CA . GLY A 1 93 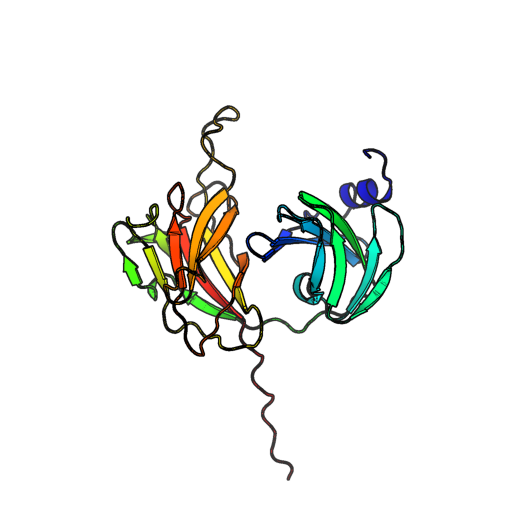? 1.909 12.498 14.698 1.00 96.38 93 GLY A CA 1
ATOM 721 C C . GLY A 1 93 ? 1.167 11.224 14.314 1.00 96.38 93 GLY A C 1
ATOM 722 O O . GLY A 1 93 ? 1.133 10.804 13.157 1.00 96.38 93 GLY A O 1
ATOM 723 N N . SER A 1 94 ? 0.515 10.618 15.304 1.00 96.75 94 SER A N 1
ATOM 724 C CA . SER A 1 94 ? -0.317 9.437 15.089 1.00 96.75 94 SER A CA 1
ATOM 725 C C . SER A 1 94 ? -1.560 9.427 15.964 1.00 96.75 94 SER A C 1
ATOM 727 O O . SER A 1 94 ? -1.570 9.979 17.071 1.00 96.75 94 SER A O 1
ATOM 729 N N . VAL A 1 95 ? -2.590 8.727 15.504 1.00 96.94 95 VAL A N 1
ATOM 730 C CA . VAL A 1 95 ? -3.769 8.364 16.299 1.00 96.94 95 VAL A CA 1
ATOM 731 C C . VAL A 1 95 ? -3.883 6.843 16.371 1.00 96.94 95 VAL A C 1
ATOM 733 O O . VAL A 1 95 ? -3.529 6.142 15.423 1.00 96.94 95 VAL A O 1
ATOM 736 N N . ILE A 1 96 ? -4.342 6.343 17.519 1.00 97.94 96 ILE A N 1
ATOM 737 C CA . ILE A 1 96 ? -4.624 4.924 17.742 1.00 97.94 96 ILE A CA 1
ATOM 738 C C . ILE A 1 96 ? -6.125 4.813 17.970 1.00 97.94 96 ILE A C 1
ATOM 740 O O . ILE A 1 96 ? -6.665 5.445 18.879 1.00 97.94 96 ILE A O 1
ATOM 744 N N . LEU A 1 97 ? -6.786 4.031 17.132 1.00 98.31 97 LEU A N 1
ATOM 745 C CA . LEU A 1 97 ? -8.230 3.878 17.105 1.00 98.31 97 LEU A CA 1
ATOM 746 C C . LEU A 1 97 ? -8.602 2.424 17.367 1.00 98.31 97 LEU A C 1
ATOM 748 O O . LEU A 1 97 ? -7.904 1.507 16.937 1.00 98.31 97 LEU A O 1
ATOM 752 N N . ARG A 1 98 ? -9.733 2.224 18.034 1.00 98.44 98 ARG A N 1
ATOM 753 C CA . ARG A 1 98 ? -10.421 0.940 18.121 1.00 98.44 98 ARG A CA 1
ATOM 754 C C . ARG A 1 98 ? -11.722 1.041 17.343 1.00 98.44 98 ARG A C 1
ATOM 756 O O . ARG A 1 98 ? -12.487 1.980 17.554 1.00 98.44 98 ARG A O 1
ATOM 763 N N . LEU A 1 99 ? -11.940 0.088 16.450 1.00 98.62 99 LEU A N 1
ATOM 764 C CA . LEU A 1 99 ? -13.124 -0.044 15.618 1.00 98.62 99 LEU A CA 1
ATOM 765 C C . LEU A 1 99 ? -13.930 -1.245 16.116 1.00 98.62 99 LEU A C 1
ATOM 767 O O . LEU A 1 99 ? -13.413 -2.362 16.156 1.00 98.62 99 LEU A O 1
ATOM 771 N N . SER A 1 100 ? -15.182 -1.014 16.490 1.00 98.44 100 SER A N 1
ATOM 772 C CA . SER A 1 100 ? -16.154 -2.035 16.896 1.00 98.44 100 SER A CA 1
ATOM 773 C C . SER A 1 100 ? -17.442 -1.887 16.087 1.00 98.44 100 SER A C 1
ATOM 775 O O . SER A 1 100 ? -17.558 -0.955 15.292 1.00 98.44 100 SER A O 1
ATOM 777 N N . GLU A 1 101 ? -18.410 -2.793 16.275 1.00 97.94 101 GLU A N 1
ATOM 778 C CA . GLU A 1 101 ? -19.711 -2.740 15.572 1.00 97.94 101 GLU A CA 1
ATOM 779 C C . GLU A 1 101 ? -19.525 -2.584 14.051 1.00 97.94 101 GLU A C 1
ATOM 781 O O . GLU A 1 101 ? -20.101 -1.709 13.400 1.00 97.94 101 GLU A O 1
ATOM 786 N N . THR A 1 102 ? -18.610 -3.379 13.498 1.00 97.94 102 THR A N 1
ATOM 787 C CA . THR A 1 102 ? -18.137 -3.221 12.129 1.00 97.94 102 THR A CA 1
ATOM 788 C C . THR A 1 102 ? -19.088 -3.859 11.126 1.00 97.94 102 THR A C 1
ATOM 790 O O . THR A 1 102 ? -19.673 -4.916 11.359 1.00 97.94 102 THR A O 1
ATOM 793 N N . LYS A 1 103 ? -19.200 -3.225 9.960 1.00 97.88 103 LYS A N 1
ATOM 794 C CA . LYS A 1 103 ? -19.797 -3.809 8.760 1.00 97.88 103 LYS A CA 1
ATOM 795 C C . LY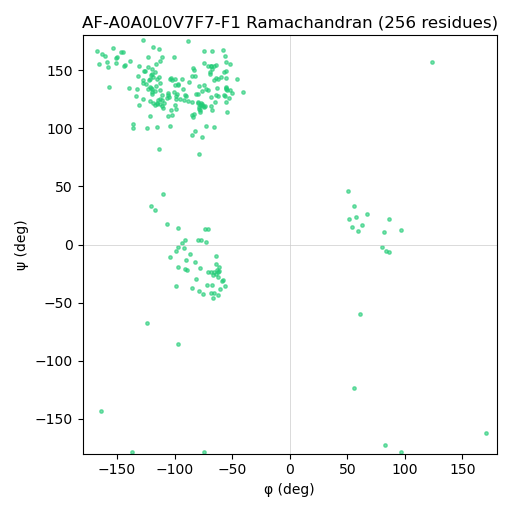S A 1 103 ? -18.716 -3.890 7.696 1.00 97.88 103 LYS A C 1
ATOM 797 O O . LYS A 1 103 ? -18.149 -2.860 7.345 1.00 97.88 103 LYS A O 1
ATOM 802 N N . GLU A 1 104 ? -18.401 -5.083 7.211 1.00 96.25 104 GLU A N 1
ATOM 803 C CA . GLU A 1 104 ? -17.349 -5.280 6.205 1.00 96.25 104 GLU A CA 1
ATOM 804 C C . GLU A 1 104 ? -17.742 -4.710 4.837 1.00 96.25 104 GLU A C 1
ATOM 806 O O . GLU A 1 104 ? -18.919 -4.694 4.468 1.00 96.25 104 GLU A O 1
ATOM 811 N N . ILE A 1 105 ? -16.751 -4.241 4.073 1.00 94.25 105 ILE A N 1
ATOM 812 C CA . ILE A 1 105 ? -16.960 -3.943 2.650 1.00 94.25 105 ILE A CA 1
ATOM 813 C C . ILE A 1 105 ? -17.038 -5.240 1.832 1.00 94.25 105 ILE A C 1
ATOM 815 O O . ILE A 1 105 ? -16.428 -6.244 2.205 1.00 94.25 105 ILE A O 1
ATOM 819 N N . PRO A 1 106 ? -17.685 -5.219 0.653 1.00 90.38 106 PRO A N 1
ATOM 820 C CA . PRO A 1 106 ? -17.488 -6.262 -0.342 1.00 90.38 106 PRO A CA 1
ATOM 821 C C . PRO A 1 106 ? -16.008 -6.415 -0.708 1.00 90.38 106 PRO A C 1
ATOM 823 O O . PRO A 1 106 ? -15.244 -5.445 -0.715 1.00 90.38 106 PRO A O 1
ATOM 826 N N . LYS A 1 107 ? -15.607 -7.636 -1.069 1.00 88.62 107 LYS A N 1
ATOM 827 C CA . LYS A 1 107 ? -14.241 -7.915 -1.516 1.00 88.62 107 LYS A CA 1
ATOM 828 C C . LYS A 1 107 ? -13.890 -7.040 -2.725 1.00 88.62 107 LYS A C 1
ATOM 830 O O . LYS A 1 107 ? -14.617 -7.015 -3.716 1.00 88.62 107 LYS A O 1
ATOM 835 N N . ARG A 1 108 ? -12.749 -6.354 -2.640 1.00 90.56 108 ARG A N 1
ATOM 836 C CA . ARG A 1 108 ? -12.195 -5.559 -3.741 1.00 90.56 108 ARG A CA 1
ATOM 837 C C . ARG A 1 108 ? -11.778 -6.458 -4.904 1.00 90.56 108 ARG A C 1
ATOM 839 O O . ARG A 1 108 ? -11.217 -7.535 -4.691 1.00 90.56 108 ARG A O 1
ATOM 846 N N . ASN A 1 109 ? -12.009 -5.981 -6.122 1.00 92.56 109 ASN A N 1
ATOM 847 C CA . ASN A 1 109 ? -11.599 -6.657 -7.347 1.00 92.56 109 ASN A CA 1
ATOM 848 C C . ASN A 1 109 ? -10.327 -6.016 -7.885 1.00 92.56 109 ASN A C 1
ATOM 850 O O . ASN A 1 109 ? -10.260 -4.798 -8.026 1.00 92.56 109 ASN A O 1
ATOM 854 N N . PHE A 1 110 ? -9.340 -6.843 -8.215 1.00 95.00 110 PHE A N 1
ATOM 855 C CA . PHE A 1 110 ? -8.066 -6.392 -8.756 1.00 95.00 110 PHE A CA 1
ATOM 856 C C . PHE A 1 110 ? -7.777 -7.081 -10.084 1.00 95.00 110 PHE A C 1
ATOM 858 O O . PHE A 1 110 ? -7.958 -8.291 -10.218 1.00 95.00 110 PHE A O 1
ATOM 865 N N . VAL A 1 111 ? -7.274 -6.313 -11.047 1.00 96.25 111 VAL A N 1
ATOM 866 C CA . VAL A 1 111 ? -6.708 -6.848 -12.290 1.00 96.25 111 VAL A CA 1
ATOM 867 C C . VAL A 1 111 ? -5.194 -6.879 -12.152 1.00 96.25 111 VAL A C 1
ATOM 869 O O . VAL A 1 111 ? -4.590 -5.854 -11.843 1.00 96.25 111 VAL A O 1
ATOM 872 N N . ARG A 1 112 ? -4.584 -8.050 -12.368 1.00 97.62 112 ARG A N 1
ATOM 873 C CA . ARG A 1 112 ? -3.148 -8.286 -12.163 1.00 97.62 112 ARG A CA 1
ATOM 874 C C . ARG A 1 112 ? -2.337 -8.176 -13.454 1.00 97.62 112 ARG A C 1
ATOM 876 O O . ARG A 1 112 ? -2.685 -8.764 -14.477 1.00 97.62 112 ARG A O 1
ATOM 883 N N . PHE A 1 113 ? -1.183 -7.525 -13.353 1.00 98.12 113 PHE A N 1
ATOM 884 C CA . PHE A 1 113 ? -0.200 -7.323 -14.412 1.00 98.12 113 PHE A CA 1
ATOM 885 C C . PHE A 1 113 ? 1.163 -7.856 -13.946 1.00 98.12 113 PHE A C 1
ATOM 887 O O . PHE A 1 113 ? 1.873 -7.214 -13.176 1.00 98.12 113 PHE A O 1
ATOM 894 N N . ALA A 1 114 ? 1.518 -9.064 -14.393 1.00 98.25 114 ALA A N 1
ATOM 895 C CA . ALA A 1 114 ? 2.805 -9.686 -14.072 1.00 98.25 114 ALA A CA 1
ATOM 896 C C . ALA A 1 114 ? 3.988 -8.886 -14.642 1.00 98.25 114 ALA A C 1
ATOM 898 O O . ALA A 1 114 ? 3.840 -8.214 -15.665 1.00 98.25 114 ALA A O 1
ATOM 899 N N . ALA A 1 115 ? 5.167 -9.005 -14.028 1.00 97.94 115 ALA A N 1
ATOM 900 C CA . ALA A 1 115 ? 6.398 -8.382 -14.519 1.00 97.94 115 ALA A CA 1
ATOM 901 C C . ALA A 1 115 ? 6.763 -8.810 -15.949 1.00 97.94 115 ALA A C 1
ATOM 903 O O . ALA A 1 115 ? 7.290 -8.011 -16.709 1.00 97.94 115 ALA A O 1
ATOM 904 N N . GLU A 1 116 ? 6.404 -10.027 -16.364 1.00 97.31 116 GLU A N 1
ATOM 905 C CA . GLU A 1 116 ? 6.623 -10.515 -17.738 1.00 97.31 116 GLU A CA 1
ATOM 906 C C . GLU A 1 116 ? 5.863 -9.727 -18.810 1.00 97.31 116 GLU A C 1
ATOM 908 O O . GLU A 1 116 ? 6.225 -9.775 -19.981 1.00 97.31 116 GLU A O 1
ATOM 913 N N . LYS A 1 117 ? 4.792 -9.026 -18.421 1.00 97.00 117 LYS A N 1
ATOM 914 C CA . LYS A 1 117 ? 4.017 -8.155 -19.315 1.00 97.00 117 LYS A CA 1
ATOM 915 C C . LYS A 1 117 ? 4.515 -6.708 -19.296 1.00 97.00 117 LYS A C 1
ATOM 917 O O . LYS A 1 117 ? 3.948 -5.872 -19.995 1.00 97.00 117 LYS A O 1
ATOM 922 N N . ALA A 1 118 ? 5.510 -6.400 -18.468 1.00 97.94 118 ALA A N 1
ATOM 923 C CA . ALA A 1 118 ? 6.107 -5.081 -18.400 1.00 97.94 118 ALA A CA 1
ATOM 924 C C . ALA A 1 118 ? 7.186 -4.920 -19.473 1.00 97.94 118 ALA A C 1
ATOM 926 O O . ALA A 1 118 ? 7.874 -5.867 -19.851 1.00 97.94 118 ALA A O 1
ATOM 927 N N . GLU A 1 119 ? 7.383 -3.685 -19.908 1.00 98.19 119 GLU A N 1
ATOM 928 C CA . GLU A 1 119 ? 8.615 -3.287 -20.569 1.00 98.19 119 GLU A CA 1
ATOM 929 C C . GLU A 1 119 ? 9.696 -3.101 -19.496 1.00 98.19 119 GLU A C 1
ATOM 931 O O . GLU A 1 119 ? 9.532 -2.307 -18.567 1.00 98.19 119 GLU A O 1
ATOM 936 N N . VAL A 1 120 ? 10.796 -3.846 -19.605 1.00 97.88 120 VAL A N 1
ATOM 937 C CA . VAL A 1 120 ? 11.924 -3.778 -18.670 1.00 97.88 120 VAL A CA 1
ATOM 938 C C . VAL A 1 120 ? 13.113 -3.142 -19.385 1.00 97.88 120 VAL A C 1
ATOM 940 O O . VAL A 1 120 ? 13.606 -3.670 -20.380 1.00 97.88 120 VAL A O 1
ATOM 943 N N . VAL A 1 121 ? 13.550 -1.984 -18.893 1.00 97.12 121 VAL A N 1
ATOM 944 C CA . VAL A 1 121 ? 14.587 -1.153 -19.512 1.00 97.12 121 VAL A CA 1
ATOM 945 C C . VAL A 1 121 ? 15.922 -1.389 -18.812 1.00 97.12 121 VAL A C 1
ATOM 947 O O . VAL A 1 121 ? 16.048 -1.123 -17.615 1.00 97.12 121 VAL A O 1
ATOM 950 N N . SER A 1 122 ? 16.912 -1.850 -19.582 1.00 94.94 122 SER A N 1
ATOM 951 C CA . SER A 1 122 ? 18.281 -2.160 -19.140 1.00 94.94 122 SER A CA 1
ATOM 952 C C . SER A 1 122 ? 18.892 -1.065 -18.253 1.00 94.94 122 SER A C 1
ATOM 954 O O . SER A 1 122 ? 18.667 0.120 -18.518 1.00 94.94 122 SER A O 1
ATOM 956 N N . PRO A 1 123 ? 19.679 -1.434 -17.222 1.00 96.19 123 PRO A N 1
ATOM 957 C CA . PRO A 1 123 ? 20.148 -2.765 -16.827 1.00 96.19 123 PRO A CA 1
ATOM 958 C C . PRO A 1 123 ? 19.110 -3.589 -16.050 1.00 96.19 123 PRO A C 1
ATOM 960 O O . PRO A 1 123 ? 19.411 -4.715 -15.636 1.00 96.19 123 PRO A O 1
ATOM 963 N N . ALA A 1 124 ? 17.883 -3.078 -15.877 1.00 97.94 124 ALA A N 1
ATOM 964 C CA . ALA A 1 124 ? 16.808 -3.900 -15.351 1.00 97.94 124 ALA A CA 1
ATOM 965 C C . ALA A 1 124 ? 16.569 -5.097 -16.282 1.00 97.94 124 ALA A C 1
ATOM 967 O O . ALA A 1 124 ? 16.686 -4.995 -17.506 1.00 97.94 124 ALA A O 1
ATOM 968 N N . HIS A 1 125 ? 16.241 -6.242 -15.697 1.00 98.06 125 HIS A N 1
ATOM 969 C CA . HIS A 1 125 ? 16.035 -7.493 -16.419 1.00 98.06 125 HIS A CA 1
ATOM 970 C C . HIS A 1 125 ? 15.014 -8.370 -15.695 1.00 98.06 125 HIS A C 1
ATOM 972 O O . HIS A 1 125 ? 14.739 -8.192 -14.507 1.00 98.06 125 HIS A O 1
ATOM 978 N N . LEU A 1 126 ? 14.445 -9.338 -16.413 1.00 98.38 126 LEU A N 1
ATOM 979 C CA . LEU A 1 126 ? 13.610 -10.363 -15.797 1.00 98.38 126 LEU A CA 1
ATOM 980 C C . LEU A 1 126 ? 14.495 -11.435 -15.157 1.00 98.38 126 LEU A C 1
ATOM 982 O O . LEU A 1 126 ? 15.383 -11.987 -15.804 1.00 98.38 126 LEU A O 1
ATOM 986 N N . LYS A 1 127 ? 14.217 -11.751 -13.894 1.00 97.31 127 LYS A N 1
ATOM 987 C CA . LYS A 1 127 ? 14.892 -12.787 -13.108 1.00 97.31 127 LYS A CA 1
ATOM 988 C C . LYS A 1 127 ? 13.874 -13.833 -12.658 1.00 97.31 127 LYS A C 1
ATOM 990 O O . LYS A 1 127 ? 12.797 -13.475 -12.186 1.00 97.31 127 LYS A O 1
ATOM 995 N N . GLN A 1 128 ? 14.217 -15.113 -12.787 1.00 97.69 128 GLN A N 1
ATOM 996 C CA . GLN A 1 128 ? 13.402 -16.216 -12.268 1.00 97.69 128 GLN A CA 1
ATOM 997 C C . GLN A 1 128 ? 13.572 -16.325 -10.745 1.00 97.69 128 GLN A C 1
ATOM 999 O O . GLN A 1 128 ? 14.698 -16.336 -10.248 1.00 97.69 128 GLN A O 1
ATOM 1004 N N . VAL A 1 129 ? 12.463 -16.423 -10.012 1.00 96.12 129 VAL A N 1
ATOM 1005 C CA . VAL A 1 129 ? 12.417 -16.623 -8.557 1.00 96.12 129 VAL A CA 1
ATOM 1006 C C . VAL A 1 129 ? 11.345 -17.670 -8.261 1.00 96.12 129 VAL A C 1
ATOM 1008 O O . VAL A 1 129 ? 10.152 -17.385 -8.356 1.00 96.12 129 VAL A O 1
ATOM 1011 N N . GLY A 1 130 ? 11.761 -18.901 -7.951 1.00 93.38 130 GLY A N 1
ATOM 1012 C CA . GLY A 1 130 ? 10.836 -20.038 -7.891 1.00 93.38 130 GLY A CA 1
ATOM 1013 C C . GLY A 1 130 ? 10.084 -20.185 -9.216 1.00 93.38 130 GLY A C 1
ATOM 1014 O O . GLY A 1 130 ? 10.712 -20.240 -10.273 1.00 93.38 130 GLY A O 1
ATOM 1015 N N . ASP A 1 131 ? 8.753 -20.155 -9.162 1.00 93.56 131 ASP A N 1
ATOM 1016 C CA . ASP A 1 131 ? 7.872 -20.294 -10.332 1.00 93.56 131 ASP A CA 1
ATOM 1017 C C . ASP A 1 131 ? 7.450 -18.957 -10.969 1.00 93.56 131 ASP A C 1
ATOM 1019 O O . ASP A 1 1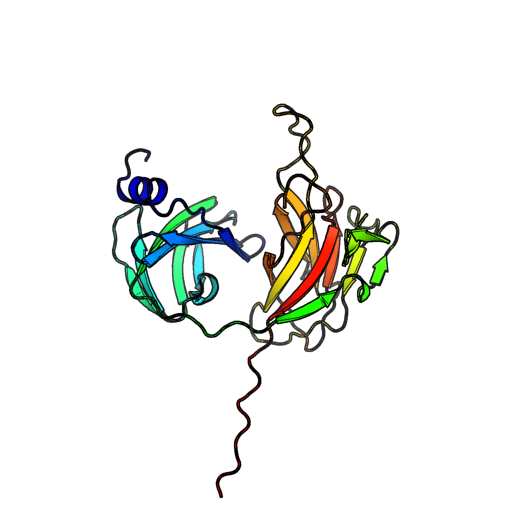31 ? 6.704 -18.945 -11.947 1.00 93.56 131 ASP A O 1
ATOM 1023 N N . ILE A 1 132 ? 7.913 -17.817 -10.445 1.00 95.31 132 ILE A N 1
ATOM 1024 C CA . ILE A 1 132 ? 7.569 -16.491 -10.975 1.00 95.31 132 ILE A CA 1
ATOM 1025 C C . ILE A 1 132 ? 8.781 -15.790 -11.590 1.00 95.31 132 ILE A C 1
ATOM 1027 O O . ILE A 1 132 ? 9.930 -16.057 -11.235 1.00 95.31 132 ILE A O 1
ATOM 1031 N N . LYS A 1 133 ? 8.524 -14.824 -12.476 1.00 97.75 133 LYS A N 1
ATOM 1032 C CA . LYS A 1 133 ? 9.531 -13.842 -12.889 1.00 97.75 133 LYS A CA 1
ATOM 1033 C C . LYS A 1 133 ? 9.300 -12.508 -12.204 1.00 97.75 133 LYS A C 1
ATOM 1035 O O . LYS A 1 133 ? 8.163 -12.058 -12.063 1.00 97.75 133 LYS A O 1
ATOM 1040 N N . VAL A 1 134 ? 10.401 -11.869 -11.838 1.00 98.31 134 VAL A N 1
ATOM 1041 C CA . VAL A 1 134 ? 10.426 -10.525 -11.263 1.00 98.31 134 VAL A CA 1
ATOM 1042 C C . VAL A 1 134 ? 11.261 -9.602 -12.142 1.00 98.31 134 VAL A C 1
ATOM 1044 O O . VAL A 1 134 ? 12.252 -10.035 -12.728 1.00 98.31 134 VAL A O 1
ATOM 1047 N N . ALA A 1 135 ? 10.876 -8.333 -12.235 1.00 98.25 135 ALA A N 1
ATOM 1048 C CA . ALA A 1 135 ? 11.738 -7.286 -12.761 1.00 98.25 135 ALA A CA 1
ATOM 1049 C C . ALA A 1 135 ? 12.740 -6.902 -11.667 1.00 98.25 135 ALA A C 1
ATOM 1051 O O . ALA A 1 135 ? 12.337 -6.399 -10.619 1.00 98.25 135 ALA A O 1
ATOM 1052 N N . ALA A 1 136 ? 14.018 -7.177 -11.907 1.00 97.44 136 ALA A N 1
ATOM 1053 C CA . ALA A 1 136 ? 15.127 -6.930 -10.994 1.00 97.44 136 ALA A CA 1
ATOM 1054 C C . ALA A 1 136 ? 16.133 -5.957 -11.617 1.00 97.44 136 ALA A C 1
ATOM 1056 O O . ALA A 1 136 ? 16.056 -5.649 -12.807 1.00 97.44 136 ALA A O 1
ATOM 1057 N N . GLY A 1 137 ? 17.089 -5.469 -10.823 1.00 95.88 137 GLY A N 1
ATOM 1058 C CA . GLY A 1 137 ? 18.132 -4.560 -11.323 1.00 95.88 137 GLY A CA 1
ATOM 1059 C C . GLY A 1 137 ? 17.597 -3.188 -11.748 1.00 95.88 137 GLY A C 1
ATOM 1060 O O . GLY A 1 137 ? 18.176 -2.535 -12.610 1.00 95.88 137 GLY A O 1
ATOM 1061 N N . ILE A 1 138 ? 16.471 -2.757 -11.172 1.00 97.25 138 ILE A N 1
ATOM 1062 C CA . ILE A 1 138 ? 15.876 -1.441 -11.421 1.00 97.25 138 ILE A CA 1
ATOM 1063 C C . ILE A 1 138 ? 16.703 -0.404 -10.655 1.00 97.25 138 ILE A C 1
ATOM 1065 O O . ILE A 1 138 ? 16.485 -0.185 -9.463 1.00 97.25 138 ILE A O 1
ATOM 1069 N N . GLU A 1 139 ? 17.705 0.185 -11.305 1.00 94.75 139 GLU A N 1
ATOM 1070 C CA . GLU A 1 139 ? 18.599 1.152 -10.660 1.00 94.75 139 GLU A CA 1
ATOM 1071 C C . GLU A 1 139 ? 17.947 2.528 -10.444 1.00 94.75 139 GLU A C 1
ATOM 1073 O O . GLU A 1 139 ? 16.768 2.751 -10.728 1.00 94.75 139 GLU A O 1
ATOM 1078 N N . SER A 1 140 ? 18.736 3.450 -9.885 1.00 92.06 140 SER A N 1
ATOM 1079 C CA . SER A 1 140 ? 18.367 4.849 -9.689 1.00 92.06 140 SER A CA 1
ATOM 1080 C C . SER A 1 140 ? 17.938 5.525 -10.996 1.00 92.06 140 SER A C 1
ATOM 1082 O O . SER A 1 140 ? 18.366 5.136 -12.083 1.00 92.06 140 SER A O 1
ATOM 1084 N N . GLU A 1 141 ? 17.157 6.593 -10.873 1.00 83.81 141 GLU A N 1
ATOM 1085 C CA . GLU A 1 141 ? 16.617 7.385 -11.978 1.00 83.81 141 GLU A CA 1
ATOM 1086 C C . GLU A 1 141 ? 17.615 7.633 -13.129 1.00 83.81 141 GLU A C 1
ATOM 1088 O O . GLU A 1 141 ? 18.770 8.010 -12.925 1.00 83.81 141 GLU A O 1
ATOM 1093 N N . GLY A 1 142 ? 17.155 7.383 -14.361 1.00 81.88 142 GLY A N 1
ATOM 1094 C CA . GLY A 1 142 ? 17.959 7.491 -15.585 1.00 81.88 142 GLY A CA 1
ATOM 1095 C C . GLY A 1 142 ? 18.814 6.262 -15.918 1.00 81.88 142 GLY A C 1
ATOM 1096 O O . GLY A 1 142 ? 19.400 6.221 -16.997 1.00 81.88 142 GLY A O 1
ATOM 1097 N N . LYS A 1 143 ? 18.868 5.249 -15.044 1.00 87.12 143 LYS A N 1
ATOM 1098 C CA . LYS A 1 143 ? 19.713 4.056 -15.212 1.00 87.12 143 LYS A CA 1
ATOM 1099 C C . LYS A 1 143 ? 18.921 2.753 -15.254 1.00 87.12 143 LYS A C 1
ATOM 1101 O O . LYS A 1 143 ? 19.404 1.756 -14.758 1.00 87.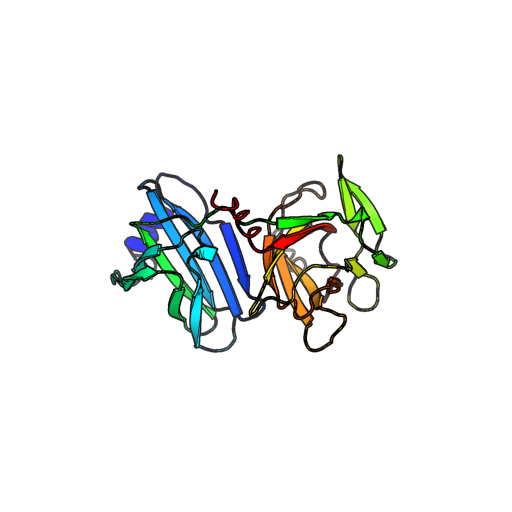12 143 LYS A O 1
ATOM 1106 N N . GLY A 1 144 ? 17.706 2.746 -15.796 1.00 92.06 144 GLY A N 1
ATOM 1107 C CA . GLY A 1 144 ? 16.864 1.546 -15.906 1.00 92.06 144 GLY A CA 1
ATOM 1108 C C . GLY A 1 144 ? 15.501 1.709 -15.248 1.00 92.06 144 GLY A C 1
ATOM 1109 O O . GLY A 1 144 ? 15.299 2.573 -14.398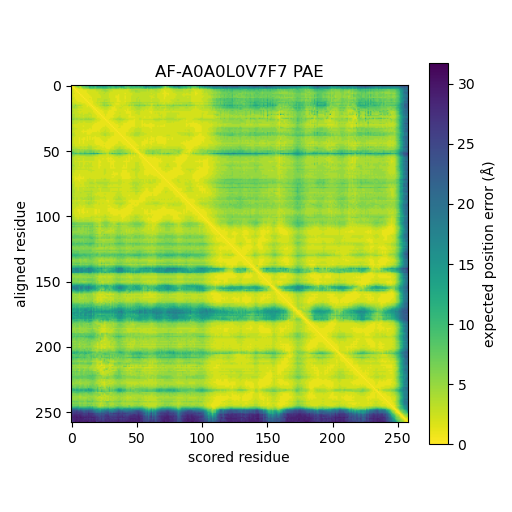 1.00 92.06 144 GLY A O 1
ATOM 1110 N N . SER A 1 145 ? 14.527 0.913 -15.687 1.00 97.25 145 SER A N 1
ATOM 1111 C CA . SER A 1 145 ? 13.150 1.012 -15.190 1.00 97.25 145 SER A CA 1
ATOM 1112 C C . SER A 1 145 ? 12.333 -0.233 -15.505 1.00 97.25 145 SER A C 1
ATOM 1114 O O . SER A 1 145 ? 12.687 -1.011 -16.389 1.00 97.25 145 SER A O 1
ATOM 1116 N N . VAL A 1 146 ? 11.200 -0.376 -14.828 1.00 98.38 146 VAL A N 1
ATOM 1117 C CA . VAL A 1 146 ? 10.115 -1.267 -15.250 1.00 98.38 146 VAL A CA 1
ATOM 1118 C C . VAL A 1 146 ? 8.878 -0.426 -15.554 1.00 98.38 146 VAL A C 1
ATOM 1120 O O . VAL A 1 146 ? 8.565 0.509 -14.815 1.00 98.38 146 VAL A O 1
ATOM 1123 N N . VAL A 1 147 ? 8.198 -0.726 -16.660 1.00 98.44 147 VAL A N 1
ATOM 1124 C CA . VAL A 1 147 ? 7.040 0.033 -17.140 1.00 98.44 147 VAL A CA 1
ATOM 1125 C C . VAL A 1 147 ? 5.901 -0.912 -17.472 1.00 98.44 147 VAL A C 1
ATOM 1127 O O . VAL A 1 147 ? 6.004 -1.737 -18.379 1.00 98.44 147 VAL A O 1
ATOM 1130 N N . TRP A 1 148 ? 4.772 -0.744 -16.794 1.00 98.62 148 TRP A N 1
ATOM 1131 C CA . TRP A 1 148 ? 3.520 -1.359 -17.219 1.00 98.62 148 TRP A CA 1
ATOM 1132 C C . TRP A 1 148 ? 2.685 -0.361 -18.014 1.00 98.62 148 TRP A C 1
ATOM 1134 O O . TRP A 1 148 ? 2.584 0.812 -17.650 1.00 98.62 148 TRP A O 1
ATOM 1144 N N . LYS A 1 149 ? 2.077 -0.841 -19.099 1.00 98.25 149 LYS A N 1
ATOM 1145 C CA . LYS A 1 149 ? 1.209 -0.069 -19.999 1.00 98.25 149 LYS A CA 1
ATOM 1146 C C . LYS A 1 149 ? -0.226 -0.583 -19.924 1.00 98.25 149 LYS A C 1
ATOM 1148 O O . LYS A 1 149 ? -0.476 -1.647 -19.362 1.00 98.25 149 LYS A O 1
ATOM 1153 N N . ASP A 1 150 ? -1.149 0.185 -20.501 1.00 97.31 150 ASP A N 1
ATOM 1154 C CA . ASP A 1 150 ? -2.579 -0.144 -20.565 1.00 97.31 150 ASP A CA 1
ATOM 1155 C C . ASP A 1 150 ? -3.211 -0.397 -19.184 1.00 97.31 150 ASP A C 1
ATOM 1157 O O . ASP A 1 150 ? -4.138 -1.196 -19.040 1.00 97.31 150 ASP A O 1
ATOM 1161 N N . ILE A 1 151 ? -2.721 0.302 -18.156 1.00 97.56 151 ILE A N 1
ATOM 1162 C CA . ILE A 1 151 ? -3.222 0.154 -16.793 1.00 97.56 151 ILE A CA 1
ATOM 1163 C C . ILE A 1 151 ? -4.567 0.880 -16.647 1.00 97.56 151 ILE A C 1
ATOM 1165 O O . ILE A 1 151 ? -4.617 2.097 -16.873 1.00 97.56 151 ILE A O 1
ATOM 1169 N N . PRO A 1 152 ? -5.653 0.179 -16.268 1.00 95.56 152 PRO A N 1
ATOM 1170 C CA . PRO A 1 152 ? -6.973 0.781 -16.155 1.00 95.56 152 PRO A CA 1
ATOM 1171 C C . PRO A 1 152 ? -7.003 1.860 -15.070 1.00 95.56 152 PRO A C 1
ATOM 1173 O O . PRO A 1 152 ? -6.373 1.731 -14.023 1.00 95.56 152 PRO A O 1
ATOM 1176 N N . GLY A 1 153 ? -7.760 2.922 -15.327 1.00 93.88 153 GLY A N 1
ATOM 1177 C CA . GLY A 1 153 ? -7.937 4.055 -14.421 1.00 93.88 153 GLY A CA 1
ATOM 1178 C C . GLY A 1 153 ? -9.141 4.901 -14.828 1.00 93.88 153 GLY A C 1
ATOM 1179 O O . GLY A 1 153 ? -10.158 4.367 -15.268 1.00 93.88 153 GLY A O 1
ATOM 1180 N N . GLY A 1 154 ? -9.031 6.219 -14.682 1.00 86.19 154 GLY A N 1
ATOM 1181 C CA . GLY A 1 154 ? -10.040 7.189 -15.114 1.00 86.19 154 GLY A CA 1
ATOM 1182 C C . GLY A 1 154 ? -11.194 7.357 -14.131 1.00 86.19 154 GLY A C 1
ATOM 1183 O O . GLY A 1 154 ? -12.208 7.966 -14.460 1.00 86.19 154 GLY A O 1
ATOM 1184 N N . GLN A 1 155 ? -11.056 6.803 -12.927 1.00 83.31 155 GLN A N 1
ATOM 1185 C CA . GLN A 1 155 ? -12.022 6.980 -11.852 1.00 83.31 155 GLN A CA 1
ATOM 1186 C C . GLN A 1 155 ? -11.759 8.300 -11.123 1.00 83.31 155 GLN A C 1
ATOM 1188 O O . GLN A 1 155 ? -10.616 8.746 -11.019 1.00 83.31 155 GLN A O 1
ATOM 1193 N N . ASN A 1 156 ? -12.813 8.909 -10.578 1.00 75.56 156 ASN A N 1
ATOM 1194 C CA . ASN A 1 156 ? -12.663 10.093 -9.738 1.00 75.56 156 ASN A CA 1
ATOM 1195 C C . ASN A 1 156 ? -11.982 9.717 -8.416 1.00 75.56 156 ASN A C 1
ATOM 1197 O O . ASN A 1 156 ? -12.532 8.954 -7.622 1.00 75.56 156 ASN A O 1
ATOM 1201 N N . GLY A 1 157 ? -10.816 10.309 -8.166 1.00 79.56 157 GLY A N 1
ATOM 1202 C CA . GLY A 1 157 ? -10.037 10.086 -6.951 1.00 79.56 157 GLY A CA 1
ATOM 1203 C C . GLY A 1 157 ? -8.934 9.034 -7.112 1.00 79.56 157 GLY A C 1
ATOM 1204 O O . GLY A 1 157 ? -8.688 8.528 -8.207 1.00 79.56 157 GLY A O 1
ATOM 1205 N N . PRO A 1 158 ? -8.200 8.745 -6.029 1.00 81.25 158 PRO A N 1
ATOM 1206 C CA . PRO A 1 158 ? -7.059 7.850 -6.099 1.00 81.25 158 PRO A CA 1
ATOM 1207 C C . PRO A 1 158 ? -7.487 6.385 -6.223 1.00 81.25 158 PRO A C 1
ATOM 1209 O O . PRO A 1 158 ? -8.362 5.914 -5.496 1.00 81.25 158 PRO A O 1
ATOM 1212 N N . VAL A 1 159 ? -6.797 5.656 -7.095 1.00 92.06 159 VAL A N 1
ATOM 1213 C CA . VAL A 1 159 ? -6.983 4.225 -7.343 1.00 92.06 159 VAL A CA 1
ATOM 1214 C C . VAL A 1 159 ? -6.013 3.428 -6.474 1.00 92.06 159 VAL A C 1
ATOM 1216 O O . VAL A 1 159 ? -4.867 3.837 -6.259 1.00 92.06 159 VAL A O 1
ATOM 1219 N N . LEU A 1 160 ? -6.460 2.281 -5.964 1.00 94.12 160 LEU A N 1
ATOM 1220 C CA . LEU A 1 160 ? -5.581 1.360 -5.258 1.00 94.12 160 LEU A CA 1
ATOM 1221 C C . LEU A 1 160 ? -4.741 0.546 -6.233 1.00 94.12 160 LEU A C 1
ATOM 1223 O O . LEU A 1 160 ? -5.260 -0.231 -7.035 1.00 94.12 160 LEU A O 1
ATOM 1227 N N . VAL A 1 161 ? -3.428 0.690 -6.098 1.00 97.56 161 VAL A N 1
ATOM 1228 C CA . VAL A 1 161 ? -2.441 -0.123 -6.798 1.00 97.56 161 VAL A CA 1
ATOM 1229 C C . VAL A 1 161 ? -1.739 -1.004 -5.776 1.00 97.56 161 VAL A C 1
ATOM 1231 O O . VAL A 1 161 ? -1.126 -0.523 -4.828 1.00 97.56 161 VAL A O 1
ATOM 1234 N N . SER A 1 162 ? -1.869 -2.309 -5.959 1.00 97.75 162 SER A N 1
ATOM 1235 C CA . SER A 1 162 ? -1.189 -3.341 -5.191 1.00 97.75 162 SER A CA 1
ATOM 1236 C C . SER A 1 162 ? 0.128 -3.691 -5.862 1.00 97.75 162 SER A C 1
ATOM 1238 O O . SER A 1 162 ? 0.122 -4.046 -7.037 1.00 97.75 162 SER A O 1
ATOM 1240 N N . PHE A 1 163 ? 1.231 -3.679 -5.125 1.00 98.38 163 PHE A N 1
ATOM 1241 C CA . PHE A 1 163 ? 2.521 -4.172 -5.600 1.00 98.38 163 PHE A CA 1
ATOM 1242 C C . PHE A 1 163 ? 2.857 -5.517 -4.956 1.00 98.38 163 PHE A C 1
ATOM 1244 O O . PHE A 1 163 ? 2.798 -5.657 -3.733 1.00 98.38 163 PHE A O 1
ATOM 1251 N N . ASP A 1 164 ? 3.241 -6.478 -5.794 1.00 98.06 164 ASP A N 1
ATOM 1252 C CA . ASP A 1 164 ? 3.897 -7.709 -5.366 1.00 98.06 164 ASP A CA 1
ATOM 1253 C C . ASP A 1 164 ? 5.400 -7.512 -5.583 1.00 98.06 164 ASP A C 1
ATOM 1255 O O . ASP A 1 164 ? 5.835 -7.310 -6.723 1.00 98.06 164 ASP A O 1
ATOM 1259 N N . TYR A 1 165 ? 6.198 -7.523 -4.519 1.00 98.06 165 TYR A N 1
ATOM 1260 C CA . TYR A 1 165 ? 7.605 -7.126 -4.592 1.00 98.06 165 TYR A CA 1
ATOM 1261 C C . TYR A 1 165 ? 8.496 -7.915 -3.627 1.00 98.06 165 TYR A C 1
ATOM 1263 O O . TYR A 1 165 ? 8.008 -8.589 -2.722 1.00 98.06 165 TYR A O 1
ATOM 1271 N N . ILE A 1 166 ? 9.810 -7.831 -3.830 1.00 97.50 166 ILE A N 1
ATOM 1272 C CA . ILE A 1 166 ? 10.842 -8.437 -2.985 1.00 97.50 166 ILE A CA 1
ATOM 1273 C C . ILE A 1 166 ? 11.847 -7.353 -2.599 1.00 97.50 166 ILE A C 1
ATOM 1275 O O . ILE A 1 166 ? 12.433 -6.693 -3.460 1.00 97.50 166 ILE A O 1
ATOM 1279 N N . ASN A 1 167 ? 12.076 -7.189 -1.299 1.00 95.38 167 ASN A N 1
ATOM 1280 C CA . ASN A 1 167 ? 13.148 -6.365 -0.759 1.00 95.38 167 ASN A CA 1
ATOM 1281 C C . ASN A 1 167 ? 13.825 -7.113 0.393 1.00 95.38 167 ASN A C 1
ATOM 1283 O O . ASN A 1 167 ? 13.323 -7.110 1.514 1.00 95.38 167 ASN A O 1
ATOM 1287 N N . ALA A 1 168 ? 14.975 -7.720 0.113 1.00 92.50 168 ALA A N 1
ATOM 1288 C CA . ALA A 1 168 ? 15.800 -8.409 1.105 1.00 92.50 168 ALA A CA 1
ATOM 1289 C C . ALA A 1 168 ? 17.184 -7.748 1.254 1.00 92.50 168 ALA A C 1
ATOM 1291 O O . ALA A 1 168 ? 18.183 -8.412 1.531 1.00 92.50 168 ALA A O 1
ATOM 1292 N N . ASP A 1 169 ? 17.264 -6.431 1.029 1.00 88.88 169 ASP A N 1
ATOM 1293 C CA . ASP A 1 169 ? 18.492 -5.646 1.208 1.00 88.88 169 ASP A CA 1
ATOM 1294 C C . ASP A 1 169 ? 18.704 -5.347 2.701 1.00 88.88 169 ASP A C 1
ATOM 1296 O O . ASP A 1 169 ? 18.359 -4.276 3.203 1.00 88.88 169 ASP A O 1
ATOM 1300 N N . LEU A 1 170 ? 19.193 -6.357 3.424 1.00 84.69 170 LEU A N 1
ATOM 1301 C CA . LEU A 1 170 ? 19.417 -6.311 4.866 1.00 84.69 170 LEU A CA 1
ATOM 1302 C C . LEU A 1 170 ? 20.778 -5.686 5.219 1.00 84.69 170 LEU A C 1
ATOM 1304 O O . LEU A 1 170 ? 21.762 -5.927 4.515 1.00 84.69 170 LEU A O 1
ATOM 1308 N N . PRO A 1 171 ? 20.871 -4.942 6.339 1.00 83.50 171 PRO A N 1
ATOM 1309 C CA . PRO A 1 171 ? 22.157 -4.512 6.875 1.00 83.50 171 PRO A CA 1
ATOM 1310 C C . PRO A 1 171 ? 23.002 -5.727 7.275 1.00 83.50 171 PRO A C 1
ATOM 1312 O O . PRO A 1 171 ? 22.489 -6.693 7.844 1.00 83.50 171 PRO A O 1
ATOM 1315 N N . TRP A 1 172 ? 24.316 -5.665 7.040 1.00 79.50 172 TRP A N 1
ATOM 1316 C CA . TRP A 1 172 ? 25.220 -6.776 7.387 1.00 79.50 172 TRP A CA 1
ATOM 1317 C C . TRP A 1 172 ? 25.375 -6.962 8.906 1.00 79.50 172 TRP A C 1
ATOM 1319 O O . TRP A 1 172 ? 25.727 -8.034 9.396 1.00 79.50 172 TRP A O 1
ATOM 1329 N N . SER A 1 173 ? 25.134 -5.903 9.681 1.00 82.56 173 SER A N 1
ATOM 1330 C CA . SER A 1 173 ? 25.166 -5.935 11.144 1.00 82.56 173 SER A CA 1
ATOM 1331 C C . SER A 1 173 ? 24.272 -4.849 11.736 1.00 82.56 173 SER A C 1
ATOM 1333 O O . SER A 1 173 ? 23.876 -3.913 11.049 1.00 82.56 173 SER A O 1
ATOM 1335 N N . ASN A 1 174 ? 24.030 -4.898 13.046 1.00 76.69 174 ASN A N 1
ATOM 1336 C CA . ASN A 1 174 ? 23.292 -3.850 13.762 1.00 76.69 174 ASN A CA 1
ATOM 1337 C C . ASN A 1 174 ? 23.981 -2.466 13.772 1.00 76.69 174 ASN A C 1
ATOM 1339 O O . ASN A 1 174 ? 23.362 -1.491 14.193 1.00 76.69 174 ASN A O 1
ATOM 1343 N N . LYS A 1 175 ? 25.244 -2.377 13.333 1.00 82.06 175 LYS A N 1
ATOM 1344 C CA . LYS A 1 175 ? 26.000 -1.122 13.174 1.00 82.06 175 LYS A CA 1
ATOM 1345 C C . LYS A 1 175 ? 26.018 -0.615 11.733 1.00 82.06 175 LYS A C 1
ATOM 1347 O O . LYS A 1 175 ? 26.560 0.455 11.470 1.00 82.06 175 LYS A O 1
ATOM 1352 N N . ASP A 1 176 ? 25.476 -1.386 10.796 1.00 79.12 176 ASP A N 1
ATOM 1353 C CA . ASP A 1 176 ? 25.360 -0.958 9.413 1.00 79.12 176 ASP A CA 1
ATOM 1354 C C . ASP A 1 176 ? 24.119 -0.074 9.262 1.00 79.12 176 ASP A C 1
ATOM 1356 O O . ASP A 1 176 ? 22.989 -0.544 9.154 1.00 79.12 176 ASP A O 1
ATOM 1360 N N . HIS A 1 177 ? 24.353 1.236 9.290 1.00 77.62 177 HIS A N 1
ATOM 1361 C CA . HIS A 1 177 ? 23.329 2.256 9.075 1.00 77.62 177 HIS A CA 1
ATOM 1362 C C . HIS A 1 177 ? 23.212 2.670 7.600 1.00 77.62 177 HIS A C 1
ATOM 1364 O O . HIS A 1 177 ? 22.452 3.585 7.287 1.00 77.62 177 HIS A O 1
ATOM 1370 N N . SER A 1 178 ? 23.966 2.032 6.693 1.00 76.62 178 SER A N 1
ATOM 1371 C CA . SER A 1 178 ? 23.924 2.343 5.259 1.00 76.62 178 SER A CA 1
ATOM 1372 C C . SER A 1 178 ? 22.705 1.734 4.563 1.00 76.62 178 SER A C 1
ATOM 1374 O O . SER A 1 178 ? 22.300 2.200 3.498 1.00 76.62 178 SER A O 1
ATOM 1376 N N . LYS A 1 179 ? 22.094 0.712 5.174 1.00 75.94 179 LYS A N 1
ATOM 1377 C CA . LYS A 1 179 ? 20.902 0.033 4.670 1.00 75.94 179 LYS A CA 1
ATOM 1378 C C . LYS A 1 179 ? 19.682 0.445 5.476 1.00 75.94 179 LYS A C 1
ATOM 1380 O O . LYS A 1 179 ? 19.535 0.108 6.649 1.00 75.94 179 LYS A O 1
ATOM 1385 N N . LEU A 1 180 ? 18.796 1.191 4.825 1.00 77.88 180 LEU A N 1
ATOM 1386 C CA . LEU A 1 180 ? 17.479 1.494 5.368 1.00 77.88 180 LEU A CA 1
ATOM 1387 C C . LEU A 1 180 ? 16.640 0.212 5.415 1.00 77.88 180 LEU A C 1
ATOM 1389 O O . LEU A 1 180 ? 16.792 -0.680 4.585 1.00 77.88 180 LEU A O 1
ATOM 1393 N N . ASN A 1 181 ? 15.676 0.150 6.332 1.00 85.94 181 ASN A N 1
ATOM 1394 C CA . ASN A 1 181 ? 14.703 -0.945 6.395 1.00 85.94 181 ASN A CA 1
ATOM 1395 C C . ASN A 1 181 ? 13.639 -0.893 5.273 1.00 85.94 181 ASN A C 1
ATOM 1397 O O . ASN A 1 181 ? 12.612 -1.572 5.343 1.00 85.94 181 ASN A O 1
ATOM 1401 N N . PHE A 1 182 ? 13.875 -0.074 4.247 1.00 89.75 182 PHE A N 1
ATOM 1402 C CA . PHE A 1 182 ? 13.068 0.074 3.047 1.00 89.75 182 PHE A CA 1
ATOM 1403 C C . PHE A 1 182 ? 13.943 0.502 1.864 1.00 89.75 182 PHE A C 1
ATOM 1405 O O . PHE A 1 182 ? 14.968 1.156 2.038 1.00 89.75 182 PHE A O 1
ATOM 1412 N N . LYS A 1 183 ? 13.490 0.212 0.643 1.00 92.88 183 LYS A N 1
ATOM 1413 C CA . LYS A 1 183 ? 14.004 0.842 -0.582 1.00 92.88 183 LYS A CA 1
ATOM 1414 C C . LYS A 1 183 ? 13.063 1.951 -1.028 1.00 92.88 183 LYS A C 1
ATOM 1416 O O . LYS A 1 183 ? 11.847 1.809 -0.910 1.00 92.88 183 LYS A O 1
ATOM 1421 N N . ARG A 1 184 ? 13.599 3.060 -1.538 1.00 93.56 184 ARG A N 1
ATOM 1422 C CA . ARG A 1 184 ? 12.786 4.143 -2.106 1.00 93.56 184 ARG A CA 1
ATOM 1423 C C . ARG A 1 184 ? 12.733 3.990 -3.617 1.00 93.56 184 ARG A C 1
ATOM 1425 O O . ARG A 1 184 ? 13.768 3.870 -4.267 1.00 93.56 184 ARG A O 1
ATOM 1432 N N . ALA A 1 185 ? 11.528 4.033 -4.162 1.00 96.50 185 ALA A N 1
ATOM 1433 C CA . ALA A 1 185 ? 11.310 4.067 -5.596 1.00 96.50 185 ALA A CA 1
ATOM 1434 C C . ALA A 1 185 ? 10.420 5.256 -5.959 1.00 96.50 185 ALA A C 1
ATOM 1436 O O . ALA A 1 185 ? 9.565 5.672 -5.172 1.00 96.50 185 ALA A O 1
ATOM 1437 N N . ALA A 1 186 ? 10.628 5.797 -7.153 1.00 97.06 186 ALA A N 1
ATOM 1438 C CA . ALA A 1 186 ? 9.707 6.734 -7.768 1.00 97.06 186 ALA A CA 1
ATOM 1439 C C . ALA A 1 186 ? 8.732 5.944 -8.637 1.00 97.06 186 ALA A C 1
ATOM 1441 O O . ALA A 1 186 ? 9.146 5.200 -9.524 1.00 97.06 186 ALA A O 1
ATOM 1442 N N . VAL A 1 187 ? 7.442 6.131 -8.374 1.00 97.81 187 VAL A N 1
ATOM 1443 C CA . VAL A 1 187 ? 6.346 5.636 -9.201 1.00 97.81 187 VAL A CA 1
ATOM 1444 C C . VAL A 1 187 ? 5.817 6.815 -10.008 1.00 97.81 187 VAL A C 1
ATOM 1446 O O . VAL A 1 187 ? 5.268 7.757 -9.440 1.00 97.81 187 VAL A O 1
ATOM 1449 N N . MET A 1 188 ? 6.026 6.783 -11.319 1.00 97.50 188 MET A N 1
ATOM 1450 C CA . MET A 1 188 ? 5.624 7.834 -12.252 1.00 97.50 188 MET A CA 1
ATOM 1451 C C . MET A 1 188 ? 4.415 7.374 -13.055 1.00 97.50 188 MET A C 1
ATOM 1453 O O . MET A 1 188 ? 4.431 6.288 -13.642 1.00 97.50 188 MET A O 1
ATOM 1457 N N . ILE A 1 189 ? 3.376 8.203 -13.087 1.00 97.94 189 ILE A N 1
ATOM 1458 C CA . ILE A 1 189 ? 2.162 7.936 -13.857 1.00 97.94 189 ILE A CA 1
ATOM 1459 C C . ILE A 1 189 ? 2.229 8.703 -15.172 1.00 97.94 189 ILE A C 1
ATOM 1461 O O . ILE A 1 189 ? 2.444 9.912 -15.171 1.00 97.94 189 ILE A O 1
ATOM 1465 N N . ASN A 1 190 ? 2.027 8.006 -16.292 1.00 97.56 190 ASN A N 1
ATOM 1466 C CA . ASN A 1 190 ? 2.019 8.594 -17.639 1.00 97.56 190 ASN A CA 1
ATOM 1467 C C . ASN A 1 190 ? 3.311 9.344 -18.012 1.00 97.56 190 ASN A C 1
ATOM 1469 O O . ASN A 1 190 ? 3.277 10.225 -18.865 1.00 97.56 190 ASN A O 1
ATOM 1473 N N . ASP A 1 191 ? 4.432 9.003 -17.362 1.00 95.25 191 ASP A N 1
ATOM 1474 C CA . ASP A 1 191 ? 5.711 9.723 -17.455 1.00 95.25 191 ASP A CA 1
ATOM 1475 C C . ASP A 1 191 ? 5.587 11.246 -17.195 1.00 95.25 191 ASP A C 1
ATOM 1477 O O . ASP A 1 191 ? 6.458 12.027 -17.575 1.00 95.25 191 ASP A O 1
ATOM 1481 N N . ASP A 1 192 ? 4.523 11.670 -16.500 1.00 95.69 192 ASP A N 1
ATOM 1482 C CA . ASP A 1 192 ? 4.287 13.062 -16.124 1.00 95.69 192 ASP A CA 1
ATOM 1483 C C . ASP A 1 192 ? 5.136 13.411 -14.887 1.00 95.69 192 ASP A C 1
ATOM 1485 O O . ASP A 1 192 ? 4.978 12.778 -13.834 1.00 95.69 192 ASP A O 1
ATOM 1489 N N . PRO A 1 193 ? 6.026 14.420 -14.960 1.00 92.06 193 PRO A N 1
ATOM 1490 C CA . PRO A 1 193 ? 6.854 14.823 -13.825 1.00 92.06 193 PRO A CA 1
ATOM 1491 C C . PRO A 1 193 ? 6.037 15.306 -12.616 1.00 92.06 193 PRO A C 1
ATOM 1493 O O . PRO A 1 193 ? 6.527 15.229 -11.490 1.00 92.06 193 PRO A O 1
ATOM 1496 N N . ASN A 1 194 ? 4.795 15.760 -12.818 1.00 95.00 194 ASN A N 1
ATOM 1497 C CA . ASN A 1 194 ? 3.892 16.174 -11.741 1.00 95.00 194 ASN A CA 1
ATOM 1498 C C . ASN A 1 194 ? 3.162 14.993 -11.088 1.00 95.00 194 ASN A C 1
ATOM 1500 O O . ASN A 1 194 ? 2.605 15.139 -10.001 1.00 95.00 194 ASN A O 1
ATOM 1504 N N . LEU A 1 195 ? 3.172 13.818 -11.722 1.00 95.25 195 LEU A N 1
ATOM 1505 C CA . LEU A 1 195 ? 2.590 12.580 -11.200 1.00 95.25 195 LEU A CA 1
ATOM 1506 C C . LEU A 1 195 ? 3.687 11.576 -10.825 1.00 95.25 195 LEU A C 1
ATOM 1508 O O . LEU A 1 195 ? 3.592 10.380 -11.111 1.00 95.25 195 LEU A O 1
ATOM 1512 N N . LYS A 1 196 ? 4.738 12.081 -10.170 1.00 95.38 196 LYS A N 1
ATOM 1513 C CA . LYS A 1 196 ? 5.855 11.309 -9.623 1.00 95.38 196 LYS A CA 1
ATOM 1514 C C . LYS A 1 196 ? 5.711 11.172 -8.109 1.00 95.38 196 LYS A C 1
ATOM 1516 O O . LYS A 1 196 ? 5.804 12.148 -7.368 1.00 95.38 196 LYS A O 1
ATOM 1521 N N . PHE A 1 197 ? 5.543 9.940 -7.641 1.00 95.31 197 PHE A N 1
ATOM 1522 C CA . PHE A 1 197 ? 5.308 9.626 -6.234 1.00 95.31 197 PHE A CA 1
ATOM 1523 C C . PHE A 1 197 ? 6.471 8.832 -5.656 1.00 95.31 197 PHE A C 1
ATOM 1525 O O . PHE A 1 197 ? 6.813 7.759 -6.150 1.00 95.31 197 PHE A O 1
ATOM 1532 N N . GLN A 1 198 ? 7.065 9.334 -4.575 1.00 95.19 198 GLN A N 1
ATOM 1533 C CA . GLN A 1 198 ? 8.040 8.571 -3.808 1.00 95.19 198 GLN A CA 1
ATOM 1534 C C . GLN A 1 198 ? 7.315 7.543 -2.938 1.00 95.19 198 GLN A C 1
ATOM 1536 O O . GLN A 1 198 ? 6.529 7.893 -2.058 1.00 95.19 198 GLN A O 1
ATOM 1541 N N . VAL A 1 199 ? 7.622 6.268 -3.152 1.00 96.06 199 VAL A N 1
ATOM 1542 C CA . VAL A 1 199 ? 7.075 5.155 -2.379 1.00 96.06 199 VAL A CA 1
ATOM 1543 C C . VAL A 1 199 ? 8.225 4.429 -1.700 1.00 96.06 199 VAL A C 1
ATOM 1545 O O . VAL A 1 199 ? 9.233 4.095 -2.322 1.00 96.06 199 VAL A O 1
ATOM 1548 N N . HIS A 1 200 ? 8.099 4.216 -0.392 1.00 93.94 200 HIS A N 1
ATOM 1549 C CA . HIS A 1 200 ? 9.057 3.408 0.358 1.00 93.94 200 HIS A CA 1
ATOM 1550 C C . HIS A 1 200 ? 8.534 1.974 0.390 1.00 93.94 200 HIS A C 1
ATOM 1552 O O . HIS A 1 200 ? 7.360 1.750 0.670 1.00 93.94 200 HIS A O 1
ATOM 1558 N N . PHE A 1 201 ? 9.389 1.007 0.112 1.00 94.62 201 PHE A N 1
ATOM 1559 C CA . PHE A 1 201 ? 9.055 -0.408 0.060 1.00 94.62 201 PHE A CA 1
ATOM 1560 C C . PHE A 1 201 ? 9.819 -1.123 1.175 1.00 94.62 201 PHE A C 1
ATOM 1562 O O . PHE A 1 201 ? 11.030 -1.326 1.035 1.00 94.62 201 PHE A O 1
ATOM 1569 N N . PRO A 1 202 ? 9.161 -1.443 2.306 1.00 93.38 202 PRO A N 1
ATOM 1570 C CA . PRO A 1 202 ? 9.792 -2.121 3.437 1.00 93.38 202 PRO A CA 1
ATOM 1571 C C . PRO A 1 202 ? 10.434 -3.453 3.056 1.00 93.38 202 PRO A C 1
ATOM 1573 O O . PRO A 1 202 ? 10.102 -4.031 2.022 1.00 93.38 202 PRO A O 1
ATOM 1576 N N . ILE A 1 203 ? 11.329 -3.949 3.905 1.00 92.31 203 ILE A N 1
ATOM 1577 C CA . ILE A 1 203 ? 11.868 -5.309 3.791 1.00 92.31 203 ILE A CA 1
ATOM 1578 C C . ILE A 1 203 ? 10.721 -6.333 3.770 1.00 92.31 203 ILE A C 1
ATOM 1580 O O . ILE A 1 203 ? 9.785 -6.234 4.563 1.00 92.31 203 ILE A O 1
ATOM 1584 N N . THR A 1 204 ? 10.797 -7.307 2.863 1.00 92.00 204 THR A N 1
ATOM 1585 C CA . THR A 1 204 ? 9.762 -8.338 2.665 1.00 92.00 204 THR A CA 1
ATOM 1586 C C . THR A 1 204 ? 10.063 -9.646 3.386 1.00 92.00 204 THR A C 1
ATOM 1588 O O . THR A 1 204 ? 9.151 -10.433 3.623 1.00 92.00 204 THR A O 1
ATOM 1591 N N . GLY A 1 205 ? 11.320 -9.874 3.759 1.00 86.38 205 GLY A N 1
ATOM 1592 C CA . GLY A 1 205 ? 11.773 -11.106 4.391 1.00 86.38 205 GLY A CA 1
ATOM 1593 C C . GLY A 1 205 ? 13.293 -11.159 4.494 1.00 86.38 205 GLY A C 1
ATOM 1594 O O . GLY A 1 205 ? 13.972 -10.136 4.391 1.00 86.38 205 GLY A O 1
ATOM 1595 N N . TYR A 1 206 ? 13.821 -12.363 4.702 1.00 84.62 206 TYR A N 1
ATOM 1596 C CA . TYR A 1 206 ? 15.263 -12.588 4.827 1.00 84.62 206 TYR A CA 1
ATOM 1597 C C . TYR A 1 206 ? 15.929 -12.904 3.490 1.00 84.62 206 TYR A C 1
ATOM 1599 O O . TYR A 1 206 ? 17.143 -12.747 3.361 1.00 84.62 206 TYR A O 1
ATOM 1607 N N . THR A 1 207 ? 15.161 -13.364 2.502 1.00 91.12 207 THR A N 1
ATOM 1608 C CA . THR A 1 207 ? 15.699 -13.862 1.239 1.00 91.12 207 THR A CA 1
ATOM 1609 C C . THR A 1 207 ? 15.127 -13.116 0.044 1.00 91.12 207 THR A C 1
ATOM 1611 O O . THR A 1 207 ? 13.982 -12.667 0.039 1.00 91.12 207 THR A O 1
ATOM 1614 N N . TRP A 1 208 ? 15.902 -13.070 -1.039 1.00 92.06 208 TRP A N 1
ATOM 1615 C CA . TRP A 1 208 ? 15.432 -12.588 -2.341 1.00 92.06 208 TRP A CA 1
ATOM 1616 C C . TRP A 1 208 ? 14.435 -13.549 -3.032 1.00 92.06 208 TRP A C 1
ATOM 1618 O O . TRP A 1 208 ? 14.171 -13.397 -4.223 1.00 92.06 208 TRP A O 1
ATOM 1628 N N . GLY A 1 209 ? 13.894 -14.531 -2.298 1.00 92.56 209 GLY A N 1
ATOM 1629 C CA . GLY A 1 209 ? 12.754 -15.363 -2.685 1.00 92.56 209 GLY A CA 1
ATOM 1630 C C . GLY A 1 209 ? 11.442 -14.994 -1.980 1.00 92.56 209 GLY A C 1
ATOM 1631 O O . GLY A 1 209 ? 10.384 -15.461 -2.397 1.00 92.56 209 GLY A O 1
ATOM 1632 N N . ASP A 1 210 ? 11.488 -14.141 -0.950 1.00 92.44 210 ASP A N 1
ATOM 1633 C CA . ASP A 1 210 ? 10.327 -13.800 -0.124 1.00 92.44 210 ASP A CA 1
ATOM 1634 C C . ASP A 1 210 ? 9.512 -12.666 -0.762 1.00 92.44 210 ASP A C 1
ATOM 1636 O O . ASP A 1 210 ? 9.793 -11.475 -0.578 1.00 92.44 210 ASP A O 1
ATOM 1640 N N . VAL A 1 211 ? 8.489 -13.039 -1.533 1.00 94.19 211 VAL A N 1
ATOM 1641 C CA . VAL A 1 211 ? 7.573 -12.092 -2.183 1.00 94.19 211 VAL A CA 1
ATOM 1642 C C . VAL A 1 211 ? 6.552 -11.575 -1.179 1.00 94.19 211 VAL A C 1
ATOM 1644 O O . VAL A 1 211 ? 5.710 -12.327 -0.689 1.00 94.19 211 VAL A O 1
ATOM 1647 N N . TYR A 1 212 ? 6.560 -10.266 -0.941 1.00 94.50 212 TYR A N 1
ATOM 1648 C CA . TYR A 1 212 ? 5.439 -9.593 -0.302 1.00 94.50 212 TYR A CA 1
ATOM 1649 C C . TYR A 1 212 ? 4.349 -9.354 -1.339 1.00 94.50 212 TYR A C 1
ATOM 1651 O O . TYR A 1 212 ? 4.589 -8.703 -2.355 1.00 94.50 212 TYR A O 1
ATOM 1659 N N . GLN A 1 213 ? 3.153 -9.869 -1.076 1.00 94.31 213 GLN A N 1
ATOM 1660 C CA . GLN A 1 213 ? 1.989 -9.707 -1.942 1.00 94.31 213 GLN A CA 1
ATOM 1661 C C . GLN A 1 213 ? 1.039 -8.671 -1.351 1.00 94.31 213 GLN A C 1
ATOM 1663 O O . GLN A 1 213 ? 0.819 -8.647 -0.139 1.00 94.31 213 GLN A O 1
ATOM 1668 N N . G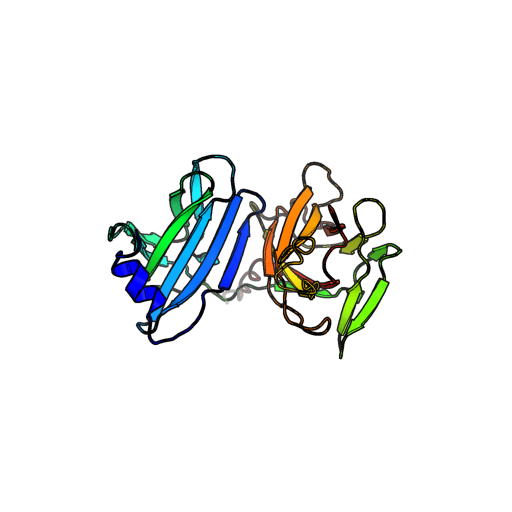LY A 1 214 ? 0.417 -7.855 -2.201 1.00 94.25 214 GLY A N 1
ATOM 1669 C CA . GLY A 1 214 ? -0.680 -7.006 -1.732 1.00 94.25 214 GLY A CA 1
ATOM 1670 C C . GLY A 1 214 ? -0.278 -5.652 -1.139 1.00 94.25 214 GLY A C 1
ATOM 1671 O O . GLY A 1 214 ? -1.048 -5.103 -0.353 1.00 94.25 214 GLY A O 1
ATOM 1672 N N . PHE A 1 215 ? 0.902 -5.097 -1.446 1.00 96.44 215 PHE A N 1
ATOM 1673 C CA . PHE A 1 215 ? 1.306 -3.792 -0.900 1.00 96.44 215 PHE A CA 1
ATOM 1674 C C . PHE A 1 215 ? 0.512 -2.656 -1.548 1.00 96.44 215 PHE A C 1
ATOM 1676 O O . PHE A 1 215 ? 0.788 -2.266 -2.682 1.00 96.44 215 PHE A O 1
ATOM 1683 N N . LEU A 1 216 ? -0.488 -2.137 -0.834 1.00 96.44 216 LEU A N 1
ATOM 1684 C CA . LEU A 1 216 ? -1.435 -1.161 -1.368 1.00 96.44 216 LEU A CA 1
ATOM 1685 C C . LEU A 1 216 ? -0.922 0.280 -1.275 1.00 96.44 216 LEU A C 1
ATOM 1687 O O . LEU A 1 216 ? -0.688 0.820 -0.189 1.00 96.44 216 LEU A O 1
ATOM 1691 N N . VAL A 1 217 ? -0.857 0.932 -2.432 1.00 97.12 217 VAL A N 1
ATOM 1692 C CA . VAL A 1 217 ? -0.509 2.343 -2.601 1.00 97.12 217 VAL A CA 1
ATOM 1693 C C . VAL A 1 217 ? -1.654 3.070 -3.294 1.00 97.12 217 VAL A C 1
ATOM 1695 O O . VAL A 1 217 ? -2.234 2.592 -4.266 1.00 97.12 217 VAL A O 1
ATOM 1698 N N . SER A 1 218 ? -1.976 4.249 -2.778 1.00 94.69 218 SER A N 1
ATOM 1699 C CA . SER A 1 218 ? -2.973 5.155 -3.338 1.00 94.69 218 SER A CA 1
ATOM 1700 C C . SER A 1 218 ? -2.352 6.013 -4.443 1.00 94.69 218 SER A C 1
ATOM 1702 O O . SER A 1 218 ? -1.545 6.886 -4.128 1.00 94.69 218 SER A O 1
ATOM 1704 N N . LEU A 1 219 ? -2.716 5.795 -5.711 1.00 95.69 219 LEU A N 1
ATOM 1705 C CA . LEU A 1 219 ? -2.139 6.516 -6.856 1.00 95.69 219 LEU A CA 1
ATOM 1706 C C . LEU A 1 219 ? -3.231 7.130 -7.750 1.00 95.69 219 LEU A C 1
ATOM 1708 O O . LEU A 1 219 ? -4.248 6.483 -8.005 1.00 95.69 219 LEU A O 1
ATOM 1712 N N . PRO A 1 220 ? -3.056 8.363 -8.256 1.00 94.06 220 PRO A N 1
ATOM 1713 C CA . PRO A 1 220 ? -3.963 8.920 -9.250 1.00 94.06 220 PRO A CA 1
ATOM 1714 C C . PRO A 1 220 ? -3.682 8.281 -10.612 1.00 94.06 220 PRO A C 1
ATOM 1716 O O . PRO A 1 220 ? -2.588 8.415 -11.149 1.00 94.06 220 PRO A O 1
ATOM 1719 N N . LEU A 1 221 ? -4.675 7.601 -11.183 1.00 95.94 221 LEU A N 1
ATOM 1720 C CA . LEU A 1 221 ? -4.614 7.037 -12.533 1.00 95.94 221 LEU A CA 1
ATOM 1721 C C . LEU A 1 221 ? -5.625 7.788 -13.410 1.00 95.94 221 LEU A C 1
ATOM 1723 O O . LEU A 1 221 ? -6.760 7.331 -13.532 1.00 95.94 221 LEU A O 1
ATOM 1727 N N . PRO A 1 222 ? -5.274 8.971 -13.949 1.00 94.94 222 PRO A N 1
ATOM 1728 C CA . PRO A 1 222 ? -6.251 9.925 -14.485 1.00 94.94 222 PRO A CA 1
ATOM 1729 C C . PRO A 1 222 ? -6.908 9.487 -15.801 1.00 94.94 222 PRO A C 1
ATOM 1731 O O . PRO A 1 222 ? -8.009 9.932 -16.109 1.00 94.94 222 PRO A O 1
ATOM 1734 N N . ASN A 1 223 ? -6.266 8.610 -16.574 1.00 95.00 223 ASN A N 1
ATOM 1735 C CA . ASN A 1 223 ? -6.743 8.214 -17.898 1.00 95.00 223 ASN A CA 1
ATOM 1736 C C . ASN A 1 223 ? -7.457 6.857 -17.852 1.00 95.00 223 ASN A C 1
ATOM 1738 O O . ASN A 1 223 ? -7.215 6.050 -16.959 1.00 95.00 223 ASN A O 1
ATOM 1742 N N . ALA A 1 224 ? -8.270 6.541 -18.866 1.00 94.19 224 ALA A N 1
ATOM 1743 C CA . ALA A 1 224 ? -8.844 5.195 -19.014 1.00 94.19 224 ALA A CA 1
ATOM 1744 C C . ALA A 1 224 ? -7.759 4.104 -19.130 1.00 94.19 224 ALA A C 1
ATOM 1746 O O . ALA A 1 224 ? -7.950 2.978 -18.676 1.00 94.19 224 ALA A O 1
ATOM 1747 N N . LYS A 1 225 ? -6.610 4.463 -19.715 1.00 96.62 225 LYS A N 1
ATOM 1748 C CA . LYS A 1 225 ? -5.397 3.652 -19.817 1.00 96.62 225 LYS A CA 1
ATOM 1749 C C . LYS A 1 225 ? -4.196 4.505 -19.432 1.00 96.62 225 LYS A C 1
ATOM 1751 O O . LYS A 1 225 ? -4.016 5.584 -19.992 1.00 96.62 225 LYS A O 1
ATOM 1756 N N . ASN A 1 226 ? -3.386 4.017 -18.505 1.00 97.75 226 ASN A N 1
ATOM 1757 C CA . ASN A 1 226 ? -2.226 4.723 -17.971 1.00 97.75 226 ASN A CA 1
ATOM 1758 C C . ASN A 1 226 ? -0.958 3.897 -18.168 1.00 97.75 226 ASN A C 1
ATOM 1760 O O . ASN A 1 226 ? -1.014 2.675 -18.346 1.00 97.75 226 ASN A O 1
ATOM 1764 N N . THR A 1 227 ? 0.187 4.562 -18.077 1.00 98.31 227 THR A N 1
ATOM 1765 C CA . THR A 1 227 ? 1.466 3.896 -17.833 1.00 98.31 227 THR A CA 1
ATOM 1766 C C . THR A 1 227 ? 1.883 4.092 -16.382 1.00 98.31 227 THR A C 1
ATOM 1768 O O . THR A 1 227 ? 1.638 5.143 -15.787 1.00 98.31 227 THR A O 1
ATOM 1771 N N . ILE A 1 228 ? 2.497 3.063 -15.805 1.00 98.50 228 ILE A N 1
ATOM 1772 C CA . ILE A 1 228 ? 3.140 3.127 -14.493 1.00 98.50 228 ILE A CA 1
ATOM 1773 C C . ILE A 1 228 ? 4.600 2.744 -14.694 1.00 98.50 228 ILE A C 1
ATOM 1775 O O . ILE A 1 228 ? 4.901 1.581 -14.978 1.00 98.50 228 ILE A O 1
ATOM 1779 N N . ARG A 1 229 ? 5.498 3.721 -14.548 1.00 98.31 229 ARG A N 1
ATOM 1780 C CA . ARG A 1 229 ? 6.948 3.515 -14.540 1.00 98.31 229 ARG A CA 1
ATOM 1781 C C . ARG A 1 229 ? 7.458 3.495 -13.110 1.00 98.31 229 ARG A C 1
ATOM 1783 O O . ARG A 1 229 ? 7.091 4.350 -12.307 1.00 98.31 229 ARG A O 1
ATOM 1790 N N . ILE A 1 230 ? 8.350 2.556 -12.817 1.00 98.31 230 ILE A N 1
ATOM 1791 C CA . ILE A 1 230 ? 9.065 2.490 -11.546 1.00 98.31 230 ILE A CA 1
ATOM 1792 C C . ILE A 1 230 ? 10.566 2.592 -11.798 1.00 98.31 230 ILE A C 1
ATOM 1794 O O . ILE A 1 230 ? 11.115 1.878 -12.642 1.00 98.31 230 ILE A O 1
ATOM 1798 N N . VAL A 1 231 ? 11.214 3.473 -11.038 1.00 97.69 231 VAL A N 1
ATOM 1799 C CA . VAL A 1 231 ? 12.672 3.646 -10.975 1.00 97.69 231 VAL A CA 1
ATOM 1800 C C . VAL A 1 231 ? 13.129 3.674 -9.521 1.00 97.69 231 VAL A C 1
ATOM 1802 O O . VAL A 1 231 ? 12.366 4.065 -8.632 1.00 97.69 231 VAL A O 1
ATOM 1805 N N . GLY A 1 232 ? 14.375 3.289 -9.262 1.00 96.19 232 GLY A N 1
ATOM 1806 C CA . GLY A 1 232 ? 15.018 3.575 -7.983 1.00 96.19 232 GLY A CA 1
ATOM 1807 C C . GLY A 1 232 ? 15.217 5.082 -7.797 1.00 96.19 232 GLY A C 1
ATOM 1808 O O . GLY A 1 232 ? 15.307 5.824 -8.775 1.00 96.19 232 GLY A O 1
ATOM 1809 N N . LEU A 1 233 ? 15.281 5.556 -6.553 1.00 91.81 233 LEU A N 1
ATOM 1810 C CA . LEU A 1 233 ? 15.597 6.961 -6.261 1.00 91.81 233 LEU A CA 1
ATOM 1811 C C . LEU A 1 233 ? 17.082 7.137 -5.927 1.00 91.81 233 LEU A C 1
ATOM 1813 O O . LEU A 1 233 ? 17.892 7.436 -6.795 1.00 91.81 233 LEU A O 1
ATOM 1817 N N . ASP A 1 234 ? 17.440 6.937 -4.667 1.00 86.38 234 ASP A N 1
ATOM 1818 C CA . ASP A 1 234 ? 18.802 7.012 -4.129 1.00 86.38 234 ASP A CA 1
ATOM 1819 C C . ASP A 1 234 ? 19.613 5.735 -4.377 1.00 86.38 234 ASP A C 1
ATOM 1821 O O . ASP A 1 234 ? 20.832 5.769 -4.539 1.00 86.38 234 ASP A O 1
ATOM 1825 N N . HIS A 1 235 ? 18.917 4.606 -4.437 1.00 88.62 235 HIS A N 1
ATOM 1826 C CA . HIS A 1 235 ? 19.460 3.285 -4.711 1.00 88.62 235 HIS A CA 1
ATOM 1827 C C . HIS A 1 235 ? 18.534 2.548 -5.676 1.00 88.62 235 HIS A C 1
ATOM 1829 O O . HIS A 1 235 ? 17.512 3.086 -6.107 1.00 88.62 235 HIS A O 1
ATOM 1835 N N . SER A 1 236 ? 18.877 1.302 -6.004 1.00 93.19 236 SER A N 1
ATOM 1836 C CA . SER A 1 236 ? 17.966 0.434 -6.741 1.00 93.19 236 SER A CA 1
ATOM 1837 C C . SER A 1 236 ? 16.618 0.299 -6.033 1.00 93.19 236 SER A C 1
ATOM 1839 O O . SER A 1 236 ? 16.548 0.232 -4.798 1.00 93.19 236 SER A O 1
ATOM 1841 N N . ALA A 1 237 ? 15.554 0.239 -6.829 1.00 96.56 237 ALA A N 1
ATOM 1842 C CA . ALA A 1 237 ? 14.231 -0.140 -6.366 1.00 96.56 237 ALA A CA 1
ATOM 1843 C C . ALA A 1 237 ? 14.214 -1.628 -5.941 1.00 96.56 237 ALA A C 1
ATOM 1845 O O . ALA A 1 237 ? 15.163 -2.367 -6.226 1.00 96.56 237 ALA A O 1
ATOM 1846 N N . PRO A 1 238 ? 13.167 -2.082 -5.229 1.00 96.88 238 PRO A N 1
ATOM 1847 C CA . PRO A 1 238 ? 12.934 -3.510 -5.024 1.00 96.88 238 PRO A CA 1
ATOM 1848 C C . PRO A 1 238 ? 12.783 -4.277 -6.341 1.00 96.88 238 PRO A C 1
ATOM 1850 O O . PRO A 1 238 ? 12.538 -3.679 -7.391 1.00 96.88 238 PRO A O 1
ATOM 1853 N N . ASP A 1 239 ? 12.827 -5.605 -6.258 1.00 97.94 239 ASP A N 1
ATOM 1854 C CA . ASP A 1 239 ? 12.398 -6.441 -7.375 1.00 97.94 239 ASP A CA 1
ATOM 1855 C C . ASP A 1 239 ? 10.865 -6.504 -7.386 1.00 97.94 239 ASP A C 1
ATOM 1857 O O . ASP A 1 239 ? 10.245 -6.699 -6.340 1.00 97.94 239 ASP A O 1
ATOM 1861 N N . PHE A 1 240 ? 10.234 -6.374 -8.551 1.00 98.44 240 PHE A N 1
ATOM 1862 C CA . PHE A 1 240 ? 8.771 -6.394 -8.664 1.00 98.44 240 PHE A CA 1
ATOM 1863 C C . PHE A 1 240 ? 8.287 -7.634 -9.407 1.00 98.44 240 PHE A C 1
ATOM 1865 O O . PHE A 1 240 ? 8.679 -7.875 -10.545 1.00 98.44 240 PHE A O 1
ATOM 1872 N N . ALA A 1 241 ? 7.391 -8.398 -8.787 1.00 98.19 241 ALA A N 1
ATOM 1873 C CA . ALA A 1 241 ? 6.735 -9.556 -9.390 1.00 98.19 241 ALA A CA 1
ATOM 1874 C C . ALA A 1 241 ? 5.500 -9.162 -10.211 1.00 98.19 241 ALA A C 1
ATOM 1876 O O . ALA A 1 241 ? 5.209 -9.763 -11.249 1.00 98.19 241 ALA A O 1
ATOM 1877 N N . ALA A 1 242 ? 4.748 -8.169 -9.736 1.00 98.38 242 ALA A N 1
ATOM 1878 C CA . ALA A 1 242 ? 3.574 -7.638 -10.414 1.00 98.38 242 ALA A CA 1
ATOM 1879 C C . ALA A 1 242 ? 3.109 -6.323 -9.798 1.00 98.38 242 ALA A C 1
ATOM 1881 O O . ALA A 1 242 ? 3.434 -5.996 -8.655 1.00 98.38 242 ALA A O 1
ATOM 1882 N N . LEU A 1 243 ? 2.233 -5.647 -10.532 1.00 97.81 243 LEU A N 1
ATOM 1883 C CA . LEU A 1 243 ? 1.246 -4.761 -9.935 1.00 97.81 243 LEU A CA 1
ATOM 1884 C C . LEU A 1 243 ? -0.163 -5.289 -10.203 1.00 97.81 243 LEU A C 1
ATOM 1886 O O . LEU A 1 243 ? -0.400 -5.994 -11.184 1.00 97.81 243 LEU A O 1
ATOM 1890 N N . SER A 1 244 ? -1.113 -4.929 -9.351 1.00 98.00 244 SER A N 1
ATOM 1891 C CA . SER A 1 244 ? -2.539 -5.124 -9.594 1.00 98.00 244 SER A CA 1
ATOM 1892 C C . SER A 1 244 ? -3.297 -3.840 -9.303 1.00 98.00 244 SER A C 1
ATOM 1894 O O . SER A 1 244 ? -2.938 -3.117 -8.380 1.00 98.00 244 SER A O 1
ATOM 1896 N N . VAL A 1 245 ? -4.348 -3.551 -10.062 1.00 96.75 245 VAL A N 1
ATOM 1897 C CA . VAL A 1 245 ? -5.113 -2.305 -9.915 1.00 96.75 245 VAL A CA 1
ATOM 1898 C C . VAL A 1 245 ? -6.556 -2.612 -9.568 1.00 96.75 245 VAL A C 1
ATOM 1900 O O . VAL A 1 245 ? -7.157 -3.508 -10.165 1.00 96.75 245 VAL A O 1
ATOM 1903 N N . GLU A 1 246 ? -7.084 -1.895 -8.578 1.00 94.31 246 GLU A N 1
ATOM 1904 C CA . GLU A 1 246 ? -8.487 -1.993 -8.197 1.00 94.31 246 GLU A CA 1
ATOM 1905 C C . GLU A 1 246 ? -9.373 -1.521 -9.350 1.00 94.31 246 GLU A C 1
ATOM 1907 O O . GLU A 1 246 ? -9.201 -0.427 -9.894 1.00 94.31 246 GLU A O 1
ATOM 1912 N N . VAL A 1 247 ? -10.344 -2.354 -9.709 1.00 90.56 247 VAL A N 1
ATOM 1913 C CA . VAL A 1 247 ? -11.359 -2.030 -10.708 1.00 90.56 247 VAL A CA 1
ATOM 1914 C C . VAL A 1 247 ? -12.737 -2.016 -10.056 1.00 90.56 247 VAL A C 1
ATOM 1916 O O . VAL A 1 247 ? -12.973 -2.781 -9.112 1.00 90.56 247 VAL A O 1
ATOM 1919 N N . PRO A 1 248 ? -13.669 -1.175 -10.541 1.00 81.62 248 PRO A N 1
ATOM 1920 C CA . PRO A 1 248 ? -15.031 -1.180 -10.036 1.00 81.62 248 PRO A CA 1
ATOM 1921 C C . PRO A 1 248 ? -15.632 -2.575 -10.194 1.00 81.62 248 PRO A C 1
ATOM 1923 O O . PRO A 1 248 ? -15.314 -3.300 -11.141 1.00 81.62 248 PRO A O 1
ATOM 1926 N N . ALA A 1 249 ? -16.524 -2.954 -9.281 1.00 69.69 249 ALA A N 1
ATOM 1927 C CA . ALA A 1 249 ? -17.338 -4.141 -9.494 1.00 69.69 249 ALA A CA 1
ATOM 1928 C C . ALA A 1 249 ? -18.079 -4.005 -10.833 1.00 69.69 249 ALA A C 1
ATOM 1930 O O . ALA A 1 249 ? -18.621 -2.938 -11.135 1.00 69.69 249 ALA A O 1
ATOM 1931 N N . ALA A 1 250 ? -18.084 -5.072 -11.638 1.00 59.53 250 ALA A N 1
ATOM 1932 C CA . ALA A 1 250 ? -18.887 -5.097 -12.852 1.00 59.53 250 ALA A CA 1
ATOM 1933 C C . ALA A 1 250 ? -20.346 -4.770 -12.477 1.00 59.53 250 ALA A C 1
ATOM 1935 O O . ALA A 1 250 ? -20.838 -5.319 -11.483 1.00 59.53 250 ALA A O 1
ATOM 1936 N N . PRO A 1 251 ? -21.034 -3.872 -13.206 1.00 52.69 251 PRO A N 1
ATOM 1937 C CA . PRO A 1 251 ? -22.438 -3.607 -12.935 1.00 52.69 251 PRO A CA 1
ATOM 1938 C C . PRO A 1 251 ? -23.211 -4.926 -13.005 1.00 52.69 251 PRO A C 1
ATOM 1940 O O . PRO A 1 251 ? -22.987 -5.733 -13.909 1.00 52.69 251 PRO A O 1
ATOM 1943 N N . ALA A 1 252 ? -24.083 -5.164 -12.020 1.00 49.47 252 ALA A N 1
ATOM 1944 C CA . ALA A 1 252 ? -24.930 -6.349 -12.002 1.00 49.47 252 ALA A CA 1
ATOM 1945 C C . ALA A 1 252 ? -25.673 -6.436 -13.340 1.00 49.47 252 ALA A C 1
ATOM 1947 O O . ALA A 1 252 ? -26.301 -5.459 -13.754 1.00 49.47 252 ALA A O 1
ATOM 1948 N N . ALA A 1 253 ? -25.568 -7.579 -14.024 1.00 45.38 253 ALA A N 1
ATOM 1949 C CA . ALA A 1 253 ? -26.304 -7.815 -15.255 1.00 45.38 253 ALA A CA 1
ATOM 1950 C C . ALA A 1 253 ? -27.789 -7.584 -14.962 1.00 45.38 253 ALA A C 1
ATOM 1952 O O . ALA A 1 253 ? -28.391 -8.299 -14.159 1.00 45.38 253 ALA A O 1
ATOM 1953 N N . THR A 1 254 ? -28.367 -6.551 -15.566 1.00 44.59 254 THR A N 1
ATOM 1954 C CA . THR A 1 254 ? -29.801 -6.323 -15.508 1.00 44.59 254 THR A CA 1
ATOM 1955 C C . THR A 1 254 ? -30.455 -7.475 -16.257 1.00 44.59 254 THR A C 1
ATOM 1957 O O . THR A 1 254 ? -30.455 -7.520 -17.485 1.00 44.59 254 THR A O 1
ATOM 1960 N N . THR A 1 255 ? -30.984 -8.453 -15.522 1.00 44.00 255 THR A N 1
ATOM 1961 C CA . THR A 1 255 ? -31.926 -9.414 -16.095 1.00 44.00 255 THR A CA 1
ATOM 1962 C C . THR A 1 255 ? -33.067 -8.608 -16.712 1.00 44.00 255 THR A C 1
ATOM 1964 O O . THR A 1 255 ? -33.676 -7.811 -15.986 1.00 44.00 255 THR A O 1
ATOM 1967 N N . PRO A 1 256 ? -33.355 -8.757 -18.018 1.00 47.19 256 PRO A N 1
ATOM 1968 C CA . PRO A 1 256 ? -34.518 -8.121 -18.612 1.00 47.19 256 PRO A CA 1
ATOM 1969 C C . PRO A 1 256 ? -35.747 -8.568 -17.822 1.00 47.19 256 PRO A C 1
ATOM 1971 O O . PRO A 1 256 ? -35.928 -9.761 -17.570 1.00 47.19 256 PRO A O 1
ATOM 1974 N N . LYS A 1 257 ? -36.553 -7.607 -17.371 1.00 49.50 257 LYS A N 1
ATOM 1975 C CA . LYS A 1 257 ? -37.858 -7.908 -16.786 1.00 49.50 257 LYS A CA 1
ATOM 1976 C C . LYS A 1 257 ? -38.717 -8.554 -17.891 1.00 49.50 257 LYS A C 1
ATOM 1978 O O . LYS A 1 257 ? -38.645 -8.047 -19.013 1.00 49.50 257 LYS A O 1
ATOM 1983 N N . PRO A 1 258 ? -39.435 -9.657 -17.608 1.00 63.59 258 PRO A N 1
ATOM 1984 C CA . PRO A 1 258 ? -40.278 -10.324 -18.598 1.00 63.59 258 PRO A CA 1
ATOM 1985 C C . PRO A 1 258 ? -41.372 -9.402 -19.140 1.00 63.59 258 PRO A C 1
ATOM 1987 O O . PRO A 1 258 ? -41.799 -8.486 -18.392 1.00 63.59 258 PRO A O 1
#

Secondary structure (DSSP, 8-state):
-TT-HHHHHHHT-TT-PPPEEEEEETTTEEEEEEE-TTS-EEEEEEE-SSS-EEEEEEGGGGTEEEEEEEETTT--EEEEEESEEEEEE-TT-EEEEEEEEEEEPPPPEEEEEEGGGSEEETT-EEEEETTEEEEE---BTTS-EEEEEEEE---SSPEEEEEEEE-----SSTT--SS-SEEEEEEEETT-GGGEEEEEEE---SSTT-PEEEEEEEE---SSEEEEEEEESSSPPPEEEEEEEEEPPPPP--PPP-

Mean predicted aligned error: 5.66 Å

Foldseek 3Di:
DVPQVLVVCQVVFPVNDDWDFLEDEFQAKTWTKDAGPVRKMKIKIWGQHQAFDKDKDFVVSVFFQKWFKAFSRVRDGPGIDGGIDIDGAGHRGMTMMITHPTHGDPDFDKDKDFLVQKDWFPPFDWDDQPPFTWTDPQWAPPHIKTKDWQAFAQDPFWWKKKFWFADQQDAPDPPRPVDDQWFWKWKAKQVDPVQTGIDTGGHQDNDSNRIDTGHIYTGHNNDRMMMIMIHGHPTGHTITGIMIITDDDDPDPPDPDD

Organism: NCBI:txid1165861

Nearest PDB structures (foldseek):
  3a23-assembly2_B  TM=4.795E-01  e=1.570E-11  Streptomyces avermitilis
  4nx0-assembly1_D  TM=8.841E-01  e=5.560E-07  Geobacillus stearothermophilus
  4nzf-assembly1_A  TM=8.893E-01  e=2.946E-06  Geobacillus stearothermophilus
  3lrm-assembly1_D  TM=8.666E-01  e=6.717E-05  Saccharomyces cerevisiae
  7b7n-assembly1_E  TM=5.78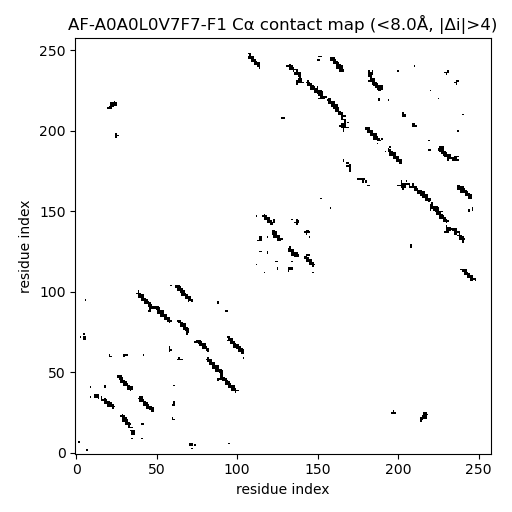3E-01  e=4.122E-03  Homo sapiens

InterPro domains:
  IPR002241 Glycoside hydrolase, family 27 [PTHR11452] (2-100)
  IPR013780 Glycosyl hydrolase, all-beta [G3DSA:2.60.40.1180] (20-104)
  IPR041233 Alpha galactosidase, C-terminal domain [PF17801] (27-99)

Radius of gyration: 19.91 Å; Cα contacts (8 Å, |Δi|>4): 643; chains: 1; bounding box: 66×40×52 Å

Solvent-accessible surface area (backbone atoms only — not comparable to full-atom values): 13796 Å² total; per-residue (Å²): 122,94,79,44,63,54,58,48,49,61,78,63,33,85,62,73,59,75,63,42,83,45,36,37,38,66,74,44,33,40,36,29,35,29,68,42,69,89,74,31,31,42,36,40,41,36,28,62,20,97,52,64,44,76,43,81,43,54,36,57,58,77,46,20,40,28,31,30,36,27,37,38,84,81,64,48,74,73,45,77,43,59,50,49,53,75,48,79,35,48,46,69,25,68,51,46,35,39,36,35,83,67,37,71,48,80,86,84,46,67,53,76,46,48,32,86,74,32,54,60,37,64,71,13,40,82,41,81,45,91,97,44,49,22,39,28,60,18,22,26,68,93,45,21,25,42,32,41,66,74,39,73,43,46,55,95,63,70,37,47,35,25,36,25,31,30,27,40,73,68,48,94,45,99,81,42,78,88,43,52,76,43,33,43,23,36,43,22,36,65,81,35,83,91,44,57,40,64,44,75,43,56,59,42,49,86,41,86,74,32,69,35,72,67,50,34,33,55,40,73,37,78,37,66,56,30,34,44,36,39,22,5,52,94,41,49,28,55,30,32,38,27,42,27,36,56,47,80,79,76,77,77,80,78,73,78,79,133

pLDDT: mean 92.56, std 9.73, range [44.0, 98.62]

Sequence (258 aa):
MMKNPGVIAINQDELGKSITLRRRYPNDMDIWSGPLKDGSTVAVIINWADTTGQKLIQLSDMGFESARIRDVRTGNDLGPMSKTFTQNIPKHGSVILRLSETKEIPKRNFVRFAAEKAEVVSPAHLKQVGDIKVAAGIESEGKGSVVWKDIPGGQNGPVLVSFDYINADLPWSNKDHSKLNFKRAAVMINDDPNLKFQVHFPITGYTWGDVYQGFLVSLPLPNAKNTIRIVGLDHSAPDFAALSVEVPAAPAATTPKP